Protein AF-W4VMN3-F1 (afdb_monomer_lite)

Structure (mmCIF, N/CA/C/O backbone):
data_AF-W4VMN3-F1
#
_entry.id   AF-W4VMN3-F1
#
loop_
_atom_site.group_PDB
_atom_site.id
_atom_site.type_symbol
_atom_site.label_atom_id
_atom_site.label_alt_id
_atom_site.label_comp_id
_atom_site.label_asym_id
_atom_site.label_entity_id
_atom_site.label_seq_id
_atom_site.pdbx_PDB_ins_code
_atom_site.Cartn_x
_atom_site.Cartn_y
_atom_site.Cartn_z
_atom_site.occupancy
_atom_site.B_iso_or_equiv
_atom_site.auth_seq_id
_atom_site.auth_comp_id
_atom_site.auth_asym_id
_atom_site.auth_atom_id
_atom_site.pdbx_PDB_model_num
ATOM 1 N N . MET A 1 1 ? -5.290 -9.189 -6.670 1.00 76.00 1 MET A N 1
ATOM 2 C CA . MET A 1 1 ? -6.114 -9.690 -5.541 1.00 76.00 1 MET A CA 1
ATOM 3 C C . MET A 1 1 ? -5.318 -9.496 -4.266 1.00 76.00 1 MET A C 1
ATOM 5 O O . MET A 1 1 ? -4.109 -9.677 -4.318 1.00 76.00 1 MET A O 1
ATOM 9 N N . LYS A 1 2 ? -5.959 -9.090 -3.167 1.00 88.69 2 LYS A N 1
ATOM 10 C CA . LYS A 1 2 ? -5.271 -8.892 -1.884 1.00 88.69 2 LYS A CA 1
ATOM 11 C C . LYS A 1 2 ? -5.043 -10.239 -1.189 1.00 88.69 2 LYS A C 1
ATOM 13 O O . LYS A 1 2 ? -5.820 -11.171 -1.370 1.00 88.69 2 LYS A O 1
ATOM 18 N N . THR A 1 3 ? -3.961 -10.343 -0.426 1.00 92.00 3 THR A N 1
ATOM 19 C CA . THR A 1 3 ? -3.670 -11.503 0.430 1.00 92.00 3 THR A CA 1
ATOM 20 C C . THR A 1 3 ? -4.556 -11.499 1.678 1.00 92.00 3 THR A C 1
ATOM 22 O O . THR A 1 3 ? -5.079 -10.453 2.056 1.00 92.00 3 THR A O 1
ATOM 25 N N . TRP A 1 4 ? -4.675 -12.639 2.368 1.00 94.94 4 TRP A N 1
ATOM 26 C CA . TRP A 1 4 ? -5.384 -12.714 3.653 1.00 94.94 4 TRP A CA 1
ATOM 27 C C . TRP A 1 4 ? -4.842 -11.708 4.675 1.00 94.94 4 TRP A C 1
ATOM 29 O O . TRP A 1 4 ? -5.618 -10.979 5.282 1.00 94.94 4 TRP A O 1
ATOM 39 N N . ASN A 1 5 ? -3.515 -11.577 4.772 1.00 94.31 5 ASN A N 1
ATOM 40 C CA . ASN A 1 5 ? -2.879 -10.599 5.656 1.00 94.31 5 ASN A CA 1
ATOM 41 C C . ASN A 1 5 ? -3.314 -9.160 5.346 1.00 94.31 5 ASN A C 1
ATOM 43 O O . ASN A 1 5 ? -3.656 -8.398 6.244 1.00 94.31 5 ASN A O 1
ATOM 47 N N . GLN A 1 6 ? -3.346 -8.795 4.059 1.00 94.00 6 GLN A N 1
ATOM 48 C CA . GLN A 1 6 ? -3.812 -7.474 3.641 1.00 94.00 6 GLN A CA 1
ATOM 49 C C . GLN A 1 6 ? -5.285 -7.269 4.001 1.00 94.00 6 GLN A C 1
ATOM 51 O O . GLN A 1 6 ? -5.620 -6.226 4.548 1.00 94.00 6 GLN A O 1
ATOM 56 N N . LEU A 1 7 ? -6.159 -8.251 3.751 1.00 96.06 7 LEU A N 1
ATOM 57 C CA . LEU A 1 7 ? -7.576 -8.154 4.125 1.00 96.06 7 LEU A CA 1
ATOM 58 C C . LEU A 1 7 ? -7.750 -7.948 5.637 1.00 96.06 7 LEU A C 1
ATOM 60 O O . LEU A 1 7 ? -8.528 -7.094 6.056 1.00 96.06 7 LEU A O 1
ATOM 64 N N . PHE A 1 8 ? -6.993 -8.669 6.461 1.00 96.38 8 PHE A N 1
ATOM 65 C CA . PHE A 1 8 ? -7.059 -8.541 7.916 1.00 96.38 8 PHE A CA 1
ATOM 66 C C . PHE A 1 8 ? -6.591 -7.165 8.397 1.00 96.38 8 PHE A C 1
ATOM 68 O O . PHE A 1 8 ? -7.340 -6.477 9.094 1.00 96.38 8 PHE A O 1
ATOM 75 N N . ILE A 1 9 ? -5.425 -6.704 7.937 1.00 95.75 9 ILE A N 1
ATOM 76 C CA . ILE A 1 9 ? -4.863 -5.396 8.304 1.00 95.75 9 ILE A CA 1
ATOM 77 C C . ILE A 1 9 ? -5.788 -4.249 7.884 1.00 95.75 9 ILE A C 1
ATOM 79 O O . ILE A 1 9 ? -6.095 -3.360 8.684 1.00 95.75 9 ILE A O 1
ATOM 83 N N . ARG A 1 10 ? -6.260 -4.269 6.631 1.00 96.56 10 ARG A N 1
ATOM 84 C CA . ARG A 1 10 ? -7.113 -3.214 6.056 1.00 96.56 10 ARG A CA 1
ATOM 85 C C . ARG A 1 10 ? -8.422 -3.054 6.822 1.00 96.56 10 ARG A C 1
ATOM 87 O O . ARG A 1 10 ? -8.952 -1.948 6.901 1.00 96.56 10 ARG A O 1
ATOM 94 N N . HIS A 1 11 ? -8.900 -4.137 7.430 1.00 95.75 11 HIS A N 1
ATOM 95 C CA . HIS A 1 11 ? -10.144 -4.171 8.188 1.00 95.75 11 HIS A CA 1
ATOM 96 C C . HIS A 1 11 ? -9.955 -4.275 9.710 1.00 95.75 11 HIS A C 1
ATOM 98 O O . HIS A 1 11 ? -10.932 -4.476 10.426 1.00 95.75 11 HIS A O 1
ATOM 104 N N . GLY A 1 12 ? -8.743 -4.025 10.219 1.00 93.88 12 GLY A N 1
ATOM 105 C CA . GLY A 1 12 ? -8.506 -3.725 11.634 1.00 93.88 12 GLY A CA 1
ATOM 106 C C . GLY A 1 12 ? -8.061 -4.884 12.523 1.00 93.88 12 GLY A C 1
ATOM 107 O O . GLY A 1 12 ? -7.870 -4.670 13.720 1.00 93.88 12 GLY A O 1
ATOM 108 N N . TRP A 1 13 ? -7.846 -6.077 11.977 1.00 95.06 13 TRP A N 1
ATOM 109 C CA . TRP A 1 13 ? -7.271 -7.172 12.755 1.00 95.06 13 TRP A CA 1
ATOM 110 C C . TRP A 1 13 ? -5.759 -7.035 12.855 1.00 95.06 13 TRP A C 1
ATOM 112 O O . TRP A 1 13 ? -5.066 -6.880 11.846 1.00 95.06 13 TRP A O 1
ATOM 122 N N . ASN A 1 14 ? -5.255 -7.113 14.082 1.00 89.38 14 ASN A N 1
ATOM 123 C CA . ASN A 1 14 ? -3.834 -7.093 14.384 1.00 89.38 14 ASN A CA 1
ATOM 124 C C . ASN A 1 14 ? -3.334 -8.528 14.585 1.00 89.38 14 ASN A C 1
ATOM 126 O O . ASN A 1 14 ? -3.106 -8.972 15.708 1.00 89.38 14 ASN A O 1
ATOM 130 N N . VAL A 1 15 ? -3.215 -9.265 13.482 1.00 91.12 15 VAL A N 1
ATOM 131 C CA . VAL A 1 15 ? -2.698 -10.639 13.473 1.00 91.12 15 VAL A CA 1
ATOM 132 C C . VAL A 1 15 ? -1.326 -10.678 12.819 1.00 91.12 15 VAL A C 1
ATOM 134 O O . VAL A 1 15 ? -1.090 -10.010 11.810 1.00 91.12 15 V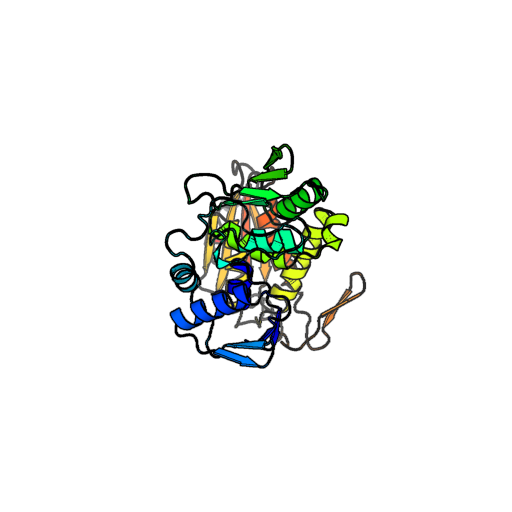AL A O 1
ATOM 137 N N . GLN A 1 16 ? -0.413 -11.465 13.380 1.00 90.06 16 GLN A N 1
ATOM 138 C CA . GLN A 1 16 ? 0.926 -11.608 12.826 1.00 90.06 16 GLN A CA 1
ATOM 139 C C . GLN A 1 16 ? 0.945 -12.763 11.828 1.00 90.06 16 GLN A C 1
ATOM 141 O O . GLN A 1 16 ? 0.680 -13.910 12.176 1.00 90.06 16 GLN A O 1
ATOM 146 N N . LYS A 1 17 ? 1.258 -12.470 10.565 1.00 90.31 17 LYS A N 1
ATOM 147 C CA . LYS A 1 17 ? 1.422 -13.514 9.553 1.00 90.31 17 LYS A CA 1
ATOM 148 C C . LYS A 1 17 ? 2.720 -14.291 9.806 1.00 90.31 17 LYS A C 1
ATOM 150 O O . LYS A 1 17 ? 3.797 -13.696 9.810 1.00 90.31 17 LYS A O 1
ATOM 155 N N . ASN A 1 18 ? 2.600 -15.608 9.928 1.00 88.19 18 ASN A N 1
ATOM 156 C CA . ASN A 1 18 ? 3.713 -16.554 9.930 1.00 88.19 18 ASN A CA 1
ATOM 157 C C . ASN A 1 18 ? 3.950 -17.075 8.495 1.00 88.19 18 ASN A C 1
ATOM 159 O O . ASN A 1 18 ? 3.786 -16.348 7.509 1.00 88.19 18 ASN A O 1
ATOM 163 N N . GLU A 1 19 ? 4.344 -18.337 8.341 1.00 82.88 19 GLU A N 1
ATOM 164 C CA . GLU A 1 19 ? 4.523 -18.954 7.027 1.00 82.88 19 GLU A CA 1
ATOM 165 C C . GLU A 1 19 ? 3.179 -19.319 6.376 1.00 82.88 19 GLU A C 1
ATOM 167 O O . GLU A 1 19 ? 2.231 -19.760 7.027 1.00 82.88 19 GLU A O 1
ATOM 172 N N . GLY A 1 20 ? 3.086 -19.132 5.056 1.00 85.75 20 GLY A N 1
ATOM 173 C CA . GLY A 1 20 ? 1.884 -19.467 4.290 1.00 85.75 20 GLY A CA 1
ATOM 174 C C . GLY A 1 20 ? 0.639 -18.688 4.735 1.00 85.75 20 GLY A C 1
ATOM 175 O O . GLY A 1 20 ? 0.625 -17.455 4.710 1.00 85.75 20 GLY A O 1
ATOM 176 N N . ASN A 1 21 ? -0.414 -19.425 5.093 1.00 92.19 21 ASN A N 1
ATOM 177 C CA . ASN A 1 21 ? -1.713 -18.916 5.546 1.00 92.19 21 ASN A CA 1
ATOM 178 C C . ASN A 1 21 ? -1.927 -19.147 7.056 1.00 92.19 21 ASN A C 1
ATOM 180 O O . ASN A 1 21 ? -3.038 -19.450 7.496 1.00 92.19 21 ASN A O 1
ATOM 184 N N . VAL A 1 22 ? -0.851 -19.049 7.837 1.00 94.31 22 VAL A N 1
ATOM 185 C CA . VAL A 1 22 ? -0.873 -19.173 9.297 1.00 94.31 22 VAL A CA 1
ATOM 186 C C . VAL A 1 22 ? -0.753 -17.782 9.918 1.00 94.31 22 VAL A C 1
ATOM 188 O O . VAL A 1 22 ? 0.145 -17.018 9.561 1.00 94.31 22 VAL A O 1
ATOM 191 N N . PHE A 1 23 ? -1.651 -17.455 10.844 1.00 96.06 23 PHE A N 1
ATOM 192 C CA . PHE A 1 23 ? -1.744 -16.146 11.489 1.00 96.06 23 PHE A CA 1
ATOM 193 C C . PHE A 1 23 ? -1.763 -16.308 13.005 1.00 96.06 23 PHE A C 1
ATOM 195 O O . PHE A 1 23 ? -2.665 -16.948 13.534 1.00 96.06 23 PHE A O 1
ATOM 202 N N . ASP A 1 24 ? -0.804 -15.718 13.707 1.00 95.00 24 ASP A N 1
ATOM 203 C CA . ASP A 1 24 ? -0.805 -15.683 15.166 1.00 95.00 24 ASP A CA 1
ATOM 204 C C . ASP A 1 24 ? -1.737 -14.572 15.670 1.00 95.00 24 ASP A C 1
ATOM 206 O O . ASP A 1 24 ? -1.577 -13.391 15.340 1.00 95.00 24 ASP A O 1
ATOM 210 N N . CYS A 1 25 ? -2.734 -14.967 16.461 1.00 93.88 25 CYS A N 1
ATOM 211 C CA . CYS A 1 25 ? -3.727 -14.084 17.059 1.00 93.88 25 CYS A CA 1
ATOM 212 C C . CYS A 1 25 ? -3.425 -13.747 18.528 1.00 93.88 25 CYS A C 1
ATOM 214 O O . CYS A 1 25 ? -4.286 -13.184 19.198 1.00 93.88 25 CYS A O 1
ATOM 216 N N . GLN A 1 26 ? -2.238 -14.074 19.057 1.00 91.69 26 GLN A N 1
ATOM 217 C CA . GLN A 1 26 ? -1.898 -13.842 20.468 1.00 91.69 26 GLN A CA 1
ATOM 218 C C . GLN A 1 26 ? -2.035 -12.369 20.899 1.00 91.69 26 GLN A C 1
ATOM 220 O O . GLN A 1 26 ? -2.382 -12.094 22.046 1.00 91.69 26 GLN A O 1
ATOM 225 N N . MET A 1 27 ? -1.766 -11.433 19.987 1.00 87.12 27 MET A N 1
ATOM 226 C CA . MET A 1 27 ? -1.846 -9.987 20.227 1.00 87.12 27 MET A CA 1
ATOM 227 C C . MET A 1 27 ? -3.239 -9.394 19.955 1.00 87.12 27 MET A C 1
ATOM 229 O O . MET A 1 27 ? -3.392 -8.174 19.983 1.00 87.12 27 MET A O 1
ATOM 233 N N . GLU A 1 28 ? -4.240 -10.225 19.658 1.00 92.81 28 GLU A N 1
ATOM 234 C CA . GLU A 1 28 ? -5.603 -9.794 19.350 1.00 92.81 28 GLU A CA 1
ATOM 235 C C . GLU A 1 28 ? -6.579 -10.199 20.465 1.00 92.81 28 GLU A C 1
ATOM 237 O O . GLU A 1 28 ? -6.379 -11.189 21.173 1.00 92.81 28 GLU A O 1
ATOM 242 N N . THR A 1 29 ? -7.651 -9.423 20.642 1.00 92.06 29 THR A N 1
ATOM 243 C CA . THR A 1 29 ? -8.655 -9.720 21.670 1.00 92.06 29 THR A CA 1
ATOM 244 C C . THR A 1 29 ? -9.509 -10.919 21.281 1.00 92.06 29 THR A C 1
ATOM 246 O O . THR A 1 29 ? -9.774 -11.172 20.102 1.00 92.06 29 THR A O 1
ATOM 249 N N . LYS A 1 30 ? -10.002 -11.646 22.287 1.00 91.94 30 LYS A N 1
ATOM 250 C CA . LYS A 1 30 ? -10.857 -12.817 22.073 1.00 91.94 30 LYS A CA 1
ATOM 251 C C . LYS A 1 30 ? -12.097 -12.463 21.244 1.00 91.94 30 LYS A C 1
ATOM 253 O O . LYS A 1 30 ? -12.427 -13.185 20.311 1.00 91.94 30 LYS A O 1
ATOM 258 N N . GLU A 1 31 ? -12.730 -11.331 21.532 1.00 91.88 31 GLU A N 1
ATOM 259 C CA . GLU A 1 31 ? -13.909 -10.834 20.821 1.00 91.88 31 GLU A CA 1
ATOM 260 C C . GLU A 1 31 ? -13.602 -10.538 19.344 1.00 91.88 31 GLU A C 1
ATOM 262 O O . GLU A 1 31 ? -14.392 -10.871 18.461 1.00 91.88 31 GLU A O 1
ATOM 267 N N . ASN A 1 32 ? -12.437 -9.949 19.049 1.00 94.25 32 ASN A N 1
ATOM 268 C CA . ASN A 1 32 ? -12.028 -9.662 17.673 1.00 94.25 32 ASN A CA 1
ATOM 269 C C . ASN A 1 32 ? -11.702 -10.944 16.891 1.00 94.25 32 ASN A C 1
ATOM 271 O O . ASN A 1 32 ? -12.015 -11.016 15.698 1.00 94.25 32 ASN A O 1
ATOM 275 N N . VAL A 1 33 ? -11.118 -11.958 17.542 1.00 95.06 33 VAL A N 1
ATOM 276 C CA . VAL A 1 33 ? -10.877 -13.285 16.946 1.00 95.06 33 VAL A CA 1
ATOM 277 C C . VAL A 1 33 ? -12.197 -14.014 16.681 1.00 95.06 33 VAL A C 1
ATOM 279 O O . VAL A 1 33 ? -12.393 -14.525 15.582 1.00 95.06 33 VAL A O 1
ATOM 282 N N . GLU A 1 34 ? -13.138 -14.013 17.628 1.00 95.56 34 GLU A N 1
ATOM 283 C CA . GLU A 1 34 ? -14.474 -14.602 17.440 1.00 95.56 34 GLU A CA 1
ATOM 284 C C . GLU A 1 34 ? -15.230 -13.918 16.290 1.00 95.56 34 GLU A C 1
ATOM 286 O O . GLU A 1 34 ? -15.846 -14.581 15.449 1.00 95.56 34 GLU A O 1
ATOM 291 N N . PHE A 1 35 ? -15.132 -12.588 16.192 1.00 95.06 35 PHE A N 1
ATOM 292 C CA . PHE A 1 35 ? -15.689 -11.849 15.064 1.00 95.06 35 PHE A CA 1
ATOM 293 C C . PHE A 1 35 ? -15.012 -12.238 13.741 1.00 95.06 35 PHE A C 1
ATOM 295 O O . PHE A 1 35 ? -15.705 -12.456 12.748 1.00 95.06 35 PHE A O 1
ATOM 302 N N . LEU A 1 36 ? -13.682 -12.386 13.700 1.00 96.19 36 LEU A N 1
ATOM 303 C CA . LEU A 1 36 ? -12.965 -12.854 12.506 1.00 96.19 36 LEU A CA 1
ATOM 304 C C . LEU A 1 36 ? -13.469 -14.228 12.046 1.00 96.19 36 LEU A C 1
ATOM 306 O O . LEU A 1 36 ? -13.829 -14.398 10.881 1.00 96.19 36 LEU A O 1
ATOM 310 N N . GLN A 1 37 ? -13.546 -15.179 12.975 1.00 95.94 37 GLN A N 1
ATOM 311 C CA . GLN A 1 37 ? -14.011 -16.547 12.743 1.00 95.94 37 GLN A CA 1
ATOM 312 C C . GLN A 1 37 ? -15.427 -16.578 12.163 1.00 95.94 37 GLN A C 1
ATOM 314 O O . GLN A 1 37 ? -15.646 -17.166 11.106 1.00 95.94 37 GLN A O 1
ATOM 319 N N . LYS A 1 38 ? -16.367 -15.842 12.766 1.00 96.19 38 LYS A N 1
ATOM 320 C CA . LYS A 1 38 ? -17.746 -15.708 12.267 1.00 96.19 38 LYS A CA 1
ATOM 321 C C . LYS A 1 38 ? -17.808 -15.211 10.816 1.00 96.19 38 LYS A C 1
ATOM 323 O O . LYS A 1 38 ? -18.639 -15.677 10.037 1.00 96.19 38 LYS A O 1
ATOM 328 N N . ASN A 1 39 ? -16.944 -14.267 10.437 1.00 95.44 39 ASN A N 1
ATOM 329 C CA . ASN A 1 39 ? -16.895 -13.749 9.066 1.00 95.44 39 ASN A CA 1
ATOM 330 C C . ASN A 1 39 ? -16.281 -14.758 8.080 1.00 95.44 39 ASN A C 1
ATOM 332 O O . ASN A 1 39 ? -16.750 -14.860 6.947 1.00 95.44 39 ASN A O 1
ATOM 336 N N . LEU A 1 40 ? -15.275 -15.531 8.504 1.00 96.00 40 LEU A N 1
ATOM 337 C CA . LEU A 1 40 ? -14.708 -16.625 7.705 1.00 96.00 40 LEU A CA 1
ATOM 338 C C . LEU A 1 40 ? -15.741 -17.738 7.463 1.00 96.00 40 LEU A C 1
ATOM 340 O O . LEU A 1 40 ? -15.892 -18.192 6.329 1.00 96.00 40 LEU A O 1
ATOM 344 N N . GLU A 1 41 ? -16.516 -18.108 8.487 1.00 95.31 41 GLU A N 1
ATOM 345 C CA . GLU A 1 41 ? -17.619 -19.076 8.372 1.00 95.31 41 GLU A CA 1
ATOM 346 C C . GLU A 1 41 ? -18.701 -18.606 7.400 1.00 95.31 41 GLU A C 1
ATOM 348 O O . GLU A 1 41 ? -19.152 -19.376 6.553 1.00 95.31 41 GLU A O 1
ATOM 353 N N . ALA A 1 42 ? -19.089 -17.329 7.473 1.00 94.31 42 ALA A N 1
ATOM 354 C CA . ALA A 1 42 ? -20.084 -16.746 6.574 1.00 94.31 42 ALA A CA 1
ATOM 355 C C . ALA A 1 42 ? -19.645 -16.754 5.096 1.00 94.31 42 ALA A C 1
ATOM 357 O O . ALA A 1 42 ? -20.494 -16.772 4.204 1.00 94.31 42 ALA A O 1
ATOM 358 N N . LEU A 1 43 ? -18.335 -16.766 4.834 1.00 93.94 43 LEU A N 1
ATOM 359 C CA . LEU A 1 43 ? -17.757 -16.908 3.493 1.00 93.94 43 LEU A CA 1
ATOM 360 C C . LEU A 1 43 ? -17.537 -18.365 3.073 1.00 93.94 43 LEU A C 1
ATOM 362 O O . LEU A 1 43 ? -17.165 -18.608 1.927 1.00 93.94 43 LEU A O 1
ATOM 366 N N . GLY A 1 44 ? -17.750 -19.324 3.976 1.00 94.00 44 GLY A N 1
ATOM 367 C CA . GLY A 1 44 ? -17.449 -20.733 3.734 1.00 94.00 44 GLY A CA 1
ATOM 368 C C . GLY A 1 44 ? -15.951 -21.024 3.621 1.00 94.00 44 GLY A C 1
ATOM 369 O O . GLY A 1 44 ? -15.577 -21.995 2.970 1.00 94.00 44 GLY A O 1
ATOM 370 N N . VAL A 1 45 ? -15.100 -20.186 4.222 1.00 95.00 45 VAL A N 1
ATOM 371 C CA . VAL A 1 45 ? -13.649 -20.403 4.259 1.00 95.00 45 VAL A CA 1
ATOM 372 C C . VAL A 1 45 ? -13.333 -21.463 5.305 1.00 95.00 45 VAL A C 1
ATOM 374 O O . VAL A 1 45 ? -13.726 -21.347 6.464 1.00 95.00 45 VAL A O 1
ATOM 377 N N . SER A 1 46 ? -12.593 -22.490 4.906 1.00 95.19 46 SER A N 1
ATOM 378 C CA . SER A 1 46 ? -12.145 -23.562 5.788 1.00 95.19 46 SER A CA 1
ATOM 379 C C . SER A 1 46 ? -10.956 -23.094 6.627 1.00 95.19 46 SER A C 1
ATOM 381 O O . SER A 1 46 ? -9.901 -22.738 6.091 1.00 95.19 46 SER A O 1
ATOM 383 N N . TYR A 1 47 ? -11.115 -23.127 7.950 1.00 95.94 47 TYR A N 1
ATOM 384 C CA . TYR A 1 47 ? -10.075 -22.753 8.904 1.00 95.94 47 TYR A CA 1
ATOM 385 C C . TYR A 1 47 ? -10.081 -23.656 10.142 1.00 95.94 47 TYR A C 1
ATOM 387 O O . TYR A 1 47 ? -11.072 -24.326 10.437 1.00 95.94 47 TYR A O 1
ATOM 395 N N . TRP A 1 48 ? -8.974 -23.661 10.882 1.00 96.00 48 TRP A N 1
ATOM 396 C CA . TRP A 1 48 ? -8.903 -24.228 12.230 1.00 96.00 48 TRP A CA 1
ATOM 397 C C . TRP A 1 48 ? -7.949 -23.418 13.108 1.00 96.00 48 TRP A C 1
ATOM 399 O O . TRP A 1 48 ? -7.114 -22.660 12.611 1.00 96.00 48 TRP A O 1
ATOM 409 N N . MET A 1 49 ? -8.098 -23.582 14.422 1.00 95.50 49 MET A N 1
ATOM 410 C CA . MET A 1 49 ? -7.219 -22.980 15.421 1.00 95.50 49 MET A CA 1
ATOM 411 C C . MET A 1 49 ? -6.253 -24.026 15.974 1.00 95.50 49 MET A C 1
ATOM 413 O O . MET A 1 49 ? -6.675 -25.114 16.368 1.00 95.50 49 MET A O 1
ATOM 417 N N . GLU A 1 50 ? -4.975 -23.675 16.067 1.00 94.12 50 GLU A N 1
ATOM 418 C CA . GLU A 1 50 ? -3.948 -24.442 16.772 1.00 94.12 50 GLU A CA 1
ATOM 419 C C . GLU A 1 50 ? -3.277 -23.539 17.816 1.00 94.12 50 GLU A C 1
ATOM 421 O O . GLU A 1 50 ? -2.394 -22.735 17.514 1.00 94.12 50 GLU A O 1
ATOM 426 N N . GLY A 1 51 ? -3.744 -23.617 19.066 1.00 91.50 51 GLY A N 1
ATOM 427 C CA . GLY A 1 51 ? -3.354 -22.654 20.099 1.00 91.50 51 GLY A CA 1
ATOM 428 C C . GLY A 1 51 ? -3.858 -21.246 19.759 1.00 91.50 51 GLY A C 1
ATOM 429 O O . GLY A 1 51 ? -5.064 -21.052 19.615 1.00 91.50 51 GLY A O 1
ATOM 430 N N . SER A 1 52 ? -2.945 -20.276 19.635 1.00 92.25 52 SER A N 1
ATOM 431 C CA . SER A 1 52 ? -3.246 -18.910 19.172 1.00 92.25 52 SER A CA 1
ATOM 432 C C . SER A 1 52 ? -3.206 -18.753 17.650 1.00 92.25 52 SER A C 1
ATOM 434 O O . SER A 1 52 ? -3.575 -17.694 17.147 1.00 92.25 52 SER A O 1
ATOM 436 N N . ASN A 1 53 ? -2.779 -19.780 16.909 1.00 95.19 53 ASN A N 1
ATOM 437 C CA . ASN A 1 53 ? -2.636 -19.695 15.461 1.00 95.19 53 ASN A CA 1
ATOM 438 C C . ASN A 1 53 ? -3.955 -20.004 14.753 1.00 95.19 53 ASN A C 1
ATOM 440 O O . ASN A 1 53 ? -4.528 -21.078 14.930 1.00 95.19 53 ASN A O 1
ATOM 444 N N . LEU A 1 54 ? -4.388 -19.086 13.896 1.00 96.12 54 LEU A N 1
ATOM 445 C CA . LEU A 1 54 ? -5.439 -19.270 12.907 1.00 96.12 54 LEU A CA 1
ATOM 446 C C . LEU A 1 54 ? -4.824 -19.760 11.593 1.00 96.12 54 LEU A C 1
ATOM 448 O O . LEU A 1 54 ? -3.958 -19.098 11.020 1.00 96.12 54 LEU A O 1
ATOM 452 N N . ILE A 1 55 ? -5.291 -20.902 11.093 1.00 96.25 55 ILE A N 1
ATOM 453 C CA . ILE A 1 55 ? -4.778 -21.521 9.867 1.00 96.25 55 ILE A CA 1
ATOM 454 C C . ILE A 1 55 ? -5.890 -21.555 8.819 1.00 96.25 55 ILE A C 1
ATOM 456 O O . ILE A 1 55 ? -6.960 -22.107 9.076 1.00 96.25 55 ILE A O 1
ATOM 460 N N . LEU A 1 56 ? -5.643 -20.971 7.639 1.00 95.88 56 LEU A N 1
ATOM 461 C CA . LEU A 1 56 ? -6.610 -20.908 6.532 1.00 95.88 56 LEU A CA 1
ATOM 462 C C . LEU A 1 56 ? -6.199 -21.848 5.392 1.00 95.88 56 LEU A C 1
ATOM 464 O O . LEU A 1 56 ? -5.113 -21.704 4.824 1.00 95.88 56 LEU A O 1
ATOM 468 N N . ALA A 1 57 ? -7.082 -22.771 5.007 1.00 91.94 57 ALA A N 1
ATOM 469 C CA . ALA A 1 57 ? -6.821 -23.680 3.887 1.00 91.94 57 ALA A CA 1
ATOM 470 C C . ALA A 1 57 ? -7.019 -23.012 2.521 1.00 91.94 57 ALA A C 1
ATOM 472 O O . ALA A 1 57 ? -6.311 -23.321 1.561 1.00 91.94 57 ALA A O 1
ATOM 473 N N . ASP A 1 58 ? -7.984 -22.099 2.429 1.00 91.69 58 ASP A N 1
ATOM 474 C CA . ASP A 1 58 ? -8.398 -21.527 1.154 1.00 91.69 58 ASP A CA 1
ATOM 475 C C . ASP A 1 58 ? -7.551 -20.324 0.734 1.00 91.69 58 ASP A C 1
ATOM 477 O O . ASP A 1 58 ? -6.942 -19.605 1.537 1.00 91.69 58 ASP A O 1
ATOM 481 N N . LYS A 1 59 ? -7.541 -20.073 -0.578 1.00 91.50 59 LYS A N 1
ATOM 482 C CA . LYS A 1 59 ? -6.955 -18.853 -1.137 1.00 91.50 59 LYS A CA 1
ATOM 483 C C . LYS A 1 59 ? -7.768 -17.622 -0.705 1.00 91.50 59 LYS A C 1
ATOM 485 O O . LYS A 1 59 ? -8.971 -17.742 -0.480 1.00 91.50 59 LYS A O 1
ATOM 490 N N . PRO A 1 60 ? -7.136 -16.437 -0.637 1.00 92.50 60 PRO A N 1
ATOM 491 C CA . PRO A 1 60 ? -7.834 -15.191 -0.344 1.00 92.50 60 PRO A CA 1
ATOM 492 C C . PRO A 1 60 ? -9.018 -14.954 -1.282 1.00 92.50 60 PRO A C 1
ATOM 494 O O . PRO A 1 60 ? -8.887 -15.097 -2.501 1.00 92.50 60 PRO A O 1
ATOM 497 N N . VAL A 1 61 ? -10.153 -14.564 -0.704 1.00 93.69 61 VAL A N 1
ATOM 498 C CA . VAL A 1 61 ? -11.347 -14.149 -1.453 1.00 93.69 61 VAL A CA 1
ATOM 499 C C . VAL A 1 61 ? -11.152 -12.766 -2.079 1.00 93.69 61 VAL A C 1
ATOM 501 O O . VAL A 1 61 ? -10.239 -12.015 -1.719 1.00 93.69 61 VAL A O 1
ATOM 504 N N . ALA A 1 62 ? -12.027 -12.388 -3.013 1.00 93.75 62 ALA A N 1
ATOM 505 C CA . ALA A 1 62 ? -12.017 -11.026 -3.530 1.00 93.75 62 ALA A CA 1
ATOM 506 C C . ALA A 1 62 ? -12.378 -10.023 -2.416 1.00 93.75 62 ALA A C 1
ATOM 508 O O . ALA A 1 62 ? -13.316 -10.236 -1.650 1.00 93.75 62 ALA A O 1
ATOM 509 N N . GLU A 1 63 ? -11.681 -8.883 -2.358 1.00 93.75 63 GLU A N 1
ATOM 510 C CA . GLU A 1 63 ? -11.909 -7.857 -1.323 1.00 93.75 63 GLU A CA 1
ATOM 511 C C . GLU A 1 63 ? -13.364 -7.354 -1.312 1.00 93.75 63 GLU A C 1
ATOM 513 O O . GLU A 1 63 ? -13.928 -7.077 -0.259 1.00 93.75 63 GLU A O 1
ATOM 518 N N . CYS A 1 64 ? -14.025 -7.304 -2.470 1.00 93.69 64 CYS A N 1
ATOM 519 C CA . CYS A 1 64 ? -15.433 -6.924 -2.548 1.00 93.69 64 CYS A CA 1
ATOM 520 C C . CYS A 1 64 ? -16.386 -7.967 -1.939 1.00 93.69 64 CYS A C 1
ATOM 522 O O . CYS A 1 64 ? -17.463 -7.593 -1.484 1.00 93.69 64 CYS A O 1
ATOM 524 N N . GLU A 1 65 ? -16.028 -9.253 -1.927 1.00 94.50 65 GLU A N 1
ATOM 525 C CA . GLU A 1 65 ? -16.800 -10.312 -1.265 1.00 94.50 65 GLU A CA 1
ATOM 526 C C . GLU A 1 65 ? -16.576 -10.278 0.243 1.00 94.50 65 GLU A C 1
ATOM 528 O O . GLU A 1 65 ? -17.541 -10.324 1.002 1.00 94.50 65 GLU A O 1
ATOM 533 N N . TRP A 1 66 ? -15.324 -10.073 0.658 1.00 95.06 66 TRP A N 1
ATOM 534 C CA . TRP A 1 66 ? -14.958 -9.832 2.051 1.00 95.06 66 TRP A CA 1
ATOM 535 C C . TRP A 1 66 ? -15.741 -8.650 2.643 1.00 95.06 66 TRP A C 1
ATOM 537 O O . TRP A 1 66 ? -16.440 -8.789 3.647 1.00 95.06 66 TRP A O 1
ATOM 547 N N . ILE A 1 67 ? -15.729 -7.502 1.958 1.00 94.69 67 ILE A N 1
ATOM 548 C CA . ILE A 1 67 ? -16.444 -6.294 2.389 1.00 94.69 67 ILE A CA 1
ATOM 549 C C . ILE A 1 67 ? -17.960 -6.518 2.474 1.00 94.69 67 ILE A C 1
ATOM 551 O O . ILE A 1 67 ? -18.585 -5.974 3.375 1.00 94.69 67 ILE A O 1
ATOM 555 N N . LYS A 1 68 ? -18.575 -7.315 1.588 1.00 94.50 68 LYS A N 1
ATOM 556 C CA . LYS A 1 68 ? -20.032 -7.570 1.633 1.00 94.50 68 LYS A CA 1
ATOM 557 C C . LYS A 1 68 ? -20.482 -8.242 2.929 1.00 94.50 68 LYS A C 1
ATOM 559 O O . LYS A 1 68 ? -21.593 -7.981 3.375 1.00 94.50 68 LYS A O 1
ATOM 564 N N . ILE A 1 69 ? -19.650 -9.116 3.491 1.00 93.88 69 ILE A N 1
ATOM 565 C CA . ILE A 1 69 ? -19.936 -9.788 4.763 1.00 93.88 69 ILE A CA 1
ATOM 566 C C . ILE A 1 69 ? -19.668 -8.842 5.933 1.00 93.88 69 ILE A C 1
ATOM 568 O O . ILE A 1 69 ? -20.470 -8.744 6.860 1.00 93.88 69 ILE A O 1
ATOM 572 N N . LEU A 1 70 ? -18.574 -8.090 5.842 1.00 91.94 70 LEU A N 1
ATOM 573 C CA . LEU A 1 70 ? -18.158 -7.142 6.864 1.00 91.94 70 LEU A CA 1
ATOM 574 C C . LEU A 1 70 ? -19.079 -5.924 7.006 1.00 91.94 70 LEU A C 1
ATOM 576 O O . LEU A 1 70 ? -19.253 -5.430 8.120 1.00 91.94 70 LEU A O 1
ATOM 580 N N . ASP A 1 71 ? -19.626 -5.402 5.911 1.00 91.12 71 ASP A N 1
ATOM 581 C CA . ASP A 1 71 ? -20.375 -4.141 5.872 1.00 91.12 71 ASP A CA 1
ATOM 582 C C . ASP A 1 71 ? -21.880 -4.360 6.090 1.00 91.12 71 ASP A C 1
ATOM 584 O O . ASP A 1 71 ? -22.709 -4.156 5.200 1.00 91.12 71 ASP A O 1
ATOM 588 N N . PHE A 1 72 ? -22.244 -4.819 7.289 1.00 89.12 72 PHE A N 1
ATOM 589 C CA . PHE A 1 72 ? -23.635 -5.081 7.656 1.00 89.12 72 PHE A CA 1
ATOM 590 C C . PHE A 1 72 ? -24.362 -3.830 8.198 1.00 89.12 72 PHE A C 1
ATOM 592 O O . PHE A 1 72 ? -23.736 -2.887 8.697 1.00 89.12 72 PHE A O 1
ATOM 599 N N . PRO A 1 73 ? -25.710 -3.788 8.138 1.00 84.88 73 PRO A N 1
ATOM 600 C CA . PRO A 1 73 ? -26.479 -2.635 8.595 1.00 84.88 73 PRO A CA 1
ATOM 601 C C . PRO A 1 73 ? -26.201 -2.267 10.057 1.00 84.88 73 PRO A C 1
ATOM 603 O O . PRO A 1 73 ? -26.289 -3.107 10.946 1.00 84.88 73 PRO A O 1
ATOM 606 N N . ASN A 1 74 ? -25.964 -0.977 10.303 1.00 80.06 74 ASN A N 1
ATOM 607 C CA . ASN A 1 74 ? -25.658 -0.399 11.619 1.00 80.06 74 ASN A CA 1
ATOM 608 C C . ASN A 1 74 ? -24.297 -0.776 12.218 1.00 80.06 74 ASN A C 1
ATOM 610 O O . ASN A 1 74 ? -24.028 -0.385 13.353 1.00 80.06 74 ASN A O 1
ATOM 614 N N . ARG A 1 75 ? -23.407 -1.428 11.463 1.00 86.50 75 ARG A N 1
ATOM 615 C CA . ARG A 1 75 ? -21.994 -1.475 11.839 1.00 86.50 75 ARG A CA 1
ATOM 616 C C . ARG A 1 75 ? -21.447 -0.058 12.025 1.00 86.50 75 ARG A C 1
ATOM 618 O O . ARG A 1 75 ? -21.835 0.849 11.287 1.00 86.50 75 ARG A O 1
ATOM 625 N N . GLY A 1 76 ? -20.613 0.140 13.045 1.00 77.25 76 GLY A N 1
ATOM 626 C CA . GLY A 1 76 ? -20.064 1.460 13.365 1.00 77.25 76 GLY A CA 1
ATOM 627 C C . GLY A 1 76 ? -21.055 2.446 13.995 1.00 77.25 76 GLY A C 1
ATOM 628 O O . GLY A 1 76 ? -20.671 3.550 14.384 1.00 77.25 76 GLY A O 1
ATOM 629 N N . ARG A 1 77 ? -22.339 2.074 14.138 1.00 71.31 77 ARG A N 1
ATOM 630 C CA . ARG A 1 77 ? -23.344 2.906 14.809 1.00 71.31 77 ARG A CA 1
ATOM 631 C C . ARG A 1 77 ? -23.443 2.526 16.276 1.00 71.31 77 ARG A C 1
ATOM 633 O O . ARG A 1 77 ? -24.146 1.589 16.636 1.00 71.31 77 ARG A O 1
ATOM 640 N N . GLY A 1 78 ? -22.798 3.319 17.118 1.00 58.38 78 GLY A N 1
ATOM 641 C CA . GLY A 1 78 ? -22.958 3.238 18.561 1.00 58.38 78 GLY A CA 1
ATOM 642 C C . GLY A 1 78 ? -22.990 4.620 19.207 1.00 58.38 78 GLY A C 1
ATOM 643 O O . GLY A 1 78 ? -22.345 5.559 18.737 1.00 58.38 78 GLY A O 1
ATOM 644 N N . GLU A 1 79 ? -23.762 4.758 20.283 1.00 42.50 79 GLU A N 1
ATOM 645 C CA . GLU A 1 79 ? -23.778 5.962 21.114 1.00 42.50 79 GLU A CA 1
ATOM 646 C C . GLU A 1 79 ? -22.565 5.964 22.058 1.00 42.50 79 GLU A C 1
ATOM 648 O O . GLU A 1 79 ? -22.645 5.526 23.199 1.00 42.50 79 GLU A O 1
ATOM 653 N N . GLY A 1 80 ? -21.426 6.471 21.582 1.00 51.06 80 GLY A N 1
ATOM 654 C CA . GLY A 1 80 ? -20.251 6.732 22.419 1.00 51.06 80 GLY A CA 1
ATOM 655 C C . GLY A 1 80 ? -19.066 5.788 22.210 1.00 51.06 80 GLY A C 1
ATOM 656 O O . GLY A 1 80 ? -19.010 5.014 21.259 1.00 51.06 80 GLY A O 1
ATOM 657 N N . LEU A 1 81 ? -18.070 5.944 23.085 1.00 53.44 81 LEU A N 1
ATOM 658 C CA . LEU A 1 81 ? -16.887 5.089 23.170 1.00 53.44 81 LEU A CA 1
ATOM 659 C C . LEU A 1 81 ? -17.252 3.812 23.919 1.00 53.44 81 LEU A C 1
ATOM 661 O O . LEU A 1 81 ? -17.568 3.878 25.102 1.00 53.44 81 LEU A O 1
ATOM 665 N N . TRP A 1 82 ? -17.176 2.673 23.244 1.00 58.84 82 TRP A N 1
ATOM 666 C CA . TRP A 1 82 ? -17.451 1.357 23.830 1.00 58.84 82 TRP A CA 1
ATOM 667 C C . TRP A 1 82 ? -16.204 0.677 24.410 1.00 58.84 82 TRP A C 1
ATOM 669 O O . TRP A 1 82 ? -16.252 -0.506 24.735 1.00 58.84 82 TRP A O 1
ATOM 679 N N . PHE A 1 83 ? -15.099 1.421 24.518 1.00 67.94 83 PHE A N 1
ATOM 680 C CA . PHE A 1 83 ? -13.832 0.958 25.073 1.00 67.94 83 PHE A CA 1
ATOM 681 C C . PHE A 1 83 ? -13.095 2.095 25.795 1.00 67.94 83 PHE A C 1
ATOM 683 O O . PHE A 1 83 ? -13.261 3.272 25.444 1.00 67.94 83 PHE A O 1
ATOM 690 N N . GLU A 1 84 ? -12.268 1.756 26.786 1.00 72.06 84 GLU A N 1
ATOM 691 C CA . GLU A 1 84 ? -11.386 2.706 27.478 1.00 72.06 84 GLU A CA 1
ATOM 692 C C . GLU A 1 84 ? -10.089 2.954 26.683 1.00 72.06 84 GLU A C 1
ATOM 694 O O . GLU A 1 84 ? -9.205 2.093 26.652 1.00 72.06 84 GLU A O 1
ATOM 699 N N . PRO A 1 85 ? -9.893 4.129 26.044 1.00 74.06 85 PRO A N 1
ATOM 700 C CA . PRO A 1 85 ? -8.754 4.295 25.148 1.00 74.06 85 PRO A CA 1
ATOM 701 C C . PRO A 1 85 ? -7.426 4.336 25.912 1.00 74.06 85 PRO A C 1
ATOM 703 O O . PRO A 1 85 ? -7.222 5.216 26.764 1.00 74.06 85 PRO A O 1
ATOM 706 N N . GLY A 1 86 ? -6.526 3.425 25.539 1.00 69.25 86 GLY A N 1
ATOM 707 C CA . GLY A 1 86 ? -5.235 3.188 26.192 1.00 69.25 86 GLY A CA 1
ATOM 708 C C . GLY A 1 86 ? -5.262 2.104 27.272 1.00 69.25 86 GLY A C 1
ATOM 709 O O . GLY A 1 86 ? -4.227 1.836 27.872 1.00 69.25 86 GLY A O 1
ATOM 710 N N . GLN A 1 87 ? -6.422 1.490 27.521 1.00 75.88 87 GLN A N 1
ATOM 711 C CA . GLN A 1 87 ? -6.564 0.315 28.390 1.00 75.88 87 GLN A CA 1
ATOM 712 C C . GLN A 1 87 ? -7.172 -0.871 27.643 1.00 75.88 87 GLN A C 1
ATOM 714 O O . GLN A 1 87 ? -6.760 -2.007 27.851 1.00 75.88 87 GLN A O 1
ATOM 719 N N . GLU A 1 88 ? -8.128 -0.594 26.758 1.00 80.62 88 GLU A N 1
ATOM 720 C CA . GLU A 1 88 ? -8.825 -1.590 25.959 1.00 80.62 88 GLU A CA 1
ATOM 721 C C . GLU A 1 88 ? -8.587 -1.360 24.469 1.00 80.62 88 GLU A C 1
ATOM 723 O O . GLU A 1 88 ? -8.509 -0.227 23.977 1.00 80.62 88 GLU A O 1
ATOM 728 N N . ASP A 1 89 ? -8.511 -2.469 23.746 1.00 83.31 89 ASP A N 1
ATOM 729 C CA . ASP A 1 89 ? -8.405 -2.482 22.301 1.00 83.31 89 ASP A CA 1
ATOM 730 C C . ASP A 1 89 ? -9.771 -2.221 21.645 1.00 83.31 89 ASP A C 1
ATOM 732 O O . ASP A 1 89 ? -10.762 -2.857 22.015 1.00 83.31 89 ASP A O 1
ATOM 736 N N . PRO A 1 90 ? -9.856 -1.333 20.631 1.00 88.19 90 PRO A N 1
ATOM 737 C CA . PRO A 1 90 ? -11.099 -1.128 19.902 1.00 88.19 90 PRO A CA 1
ATOM 738 C C . PRO A 1 90 ? -11.623 -2.434 19.294 1.00 88.19 90 PRO A C 1
ATOM 740 O O . PRO A 1 90 ? -10.894 -3.123 18.572 1.00 88.19 90 PRO A O 1
ATOM 743 N N . LYS A 1 91 ? -12.904 -2.732 19.522 1.00 90.25 91 LYS A N 1
ATOM 744 C CA . LYS A 1 91 ? -13.585 -3.876 18.908 1.00 90.25 91 LYS A CA 1
ATOM 745 C C . LYS A 1 91 ? -13.830 -3.614 17.427 1.00 90.25 91 LYS A C 1
ATOM 747 O O . LYS A 1 91 ? -14.496 -2.650 17.054 1.00 90.25 91 LYS A O 1
ATOM 752 N N . VAL A 1 92 ? -13.321 -4.488 16.567 1.00 91.25 92 VAL A N 1
ATOM 753 C CA . VAL A 1 92 ? -13.384 -4.340 15.103 1.00 91.25 92 VAL A CA 1
ATOM 754 C C . VAL A 1 92 ? -14.827 -4.377 14.580 1.00 91.25 92 VAL A C 1
ATOM 756 O O . VAL A 1 92 ? -15.152 -3.689 13.606 1.00 91.25 92 VAL A O 1
ATOM 759 N N . GLU A 1 93 ? -15.707 -5.141 15.232 1.00 91.50 93 GLU A N 1
ATOM 760 C CA . GLU A 1 93 ? -17.137 -5.228 14.894 1.00 91.50 93 GLU A CA 1
ATOM 761 C C . GLU A 1 93 ? -17.869 -3.889 15.093 1.00 91.50 93 GLU A C 1
ATOM 763 O O . GLU A 1 93 ? -18.800 -3.574 14.355 1.00 91.50 93 GLU A O 1
ATOM 768 N N . GLU A 1 94 ? -17.421 -3.061 16.038 1.00 89.62 94 GLU A N 1
ATOM 769 C CA . GLU A 1 94 ? -18.075 -1.801 16.416 1.00 89.62 94 GLU A CA 1
ATOM 770 C C . GLU A 1 94 ? -17.562 -0.585 15.629 1.00 89.62 94 GLU A C 1
ATOM 772 O O . GLU A 1 94 ? -18.063 0.523 15.811 1.00 89.62 94 GLU A O 1
ATOM 777 N N . LEU A 1 95 ? -16.572 -0.765 14.753 1.00 91.25 95 LEU A N 1
ATOM 778 C CA . LEU A 1 95 ? -15.984 0.299 13.938 1.00 91.25 95 LEU A CA 1
ATOM 779 C C . LEU A 1 95 ? -16.541 0.291 12.509 1.00 91.25 95 LEU A C 1
ATOM 781 O O . LEU A 1 95 ? -16.847 -0.766 11.955 1.00 91.25 95 LEU A O 1
ATOM 785 N N . ASP A 1 96 ? -16.608 1.472 11.886 1.00 92.44 96 ASP A N 1
ATOM 786 C CA . ASP A 1 96 ? -16.962 1.603 10.467 1.00 92.44 96 ASP A CA 1
ATOM 787 C C . ASP A 1 96 ? -15.980 0.811 9.583 1.00 92.44 96 ASP A C 1
ATOM 789 O O . ASP A 1 96 ? -14.757 0.944 9.709 1.00 92.44 96 ASP A O 1
ATOM 793 N N . THR A 1 97 ? -16.518 0.037 8.635 1.00 93.50 97 THR A N 1
ATOM 794 C CA . THR A 1 97 ? -15.787 -0.950 7.815 1.00 93.50 97 THR A CA 1
ATOM 795 C C . THR A 1 97 ? -14.539 -0.407 7.117 1.00 93.50 97 THR A C 1
ATOM 797 O O . THR A 1 97 ? -13.562 -1.136 6.950 1.00 93.50 97 THR A O 1
ATOM 800 N N . TYR A 1 98 ? -14.568 0.853 6.680 1.00 94.75 98 TYR A N 1
ATOM 801 C CA . TYR A 1 98 ? -13.491 1.444 5.882 1.00 94.75 98 TYR A CA 1
ATOM 802 C C . TYR A 1 98 ? -12.453 2.208 6.706 1.00 94.75 98 TYR A C 1
ATOM 804 O O . TYR A 1 98 ? -11.395 2.536 6.182 1.00 94.75 98 TYR A O 1
ATOM 812 N N . ILE A 1 99 ? -12.738 2.512 7.977 1.00 94.00 99 ILE A N 1
ATOM 813 C CA . ILE A 1 99 ? -11.828 3.276 8.845 1.00 94.00 99 ILE A CA 1
ATOM 814 C C . ILE A 1 99 ? -11.256 2.434 9.988 1.00 94.00 99 ILE A C 1
ATOM 816 O O . ILE A 1 99 ? -10.280 2.847 10.613 1.00 94.00 99 ILE A O 1
ATOM 820 N N . CYS A 1 100 ? -11.828 1.257 10.258 1.00 94.38 100 CYS A N 1
ATOM 821 C CA . CYS A 1 100 ? -11.420 0.392 11.361 1.00 94.38 100 CYS A CA 1
ATOM 822 C C . CYS A 1 100 ? -9.925 0.040 11.320 1.00 94.38 100 CYS A C 1
ATOM 824 O O . CYS A 1 100 ? -9.263 0.136 12.350 1.00 94.38 100 CYS A O 1
ATOM 826 N N . GLY A 1 101 ? -9.369 -0.250 10.137 1.00 95.94 101 GLY A N 1
ATOM 827 C CA . GLY A 1 101 ? -7.931 -0.451 9.944 1.00 95.94 101 GLY A CA 1
ATOM 828 C C . GLY A 1 101 ? -7.105 0.724 10.469 1.00 95.94 101 GLY A C 1
ATOM 829 O O . GLY A 1 101 ? -6.241 0.546 11.321 1.00 95.94 101 GLY A O 1
ATOM 830 N N . ILE A 1 102 ? -7.434 1.946 10.047 1.00 96.31 102 ILE A N 1
ATOM 831 C CA . ILE A 1 102 ? -6.742 3.173 10.475 1.00 96.31 102 ILE A CA 1
ATOM 832 C C . ILE A 1 102 ? -6.844 3.362 11.989 1.00 96.31 102 ILE A C 1
ATOM 834 O O . ILE A 1 102 ? -5.844 3.651 12.639 1.00 96.31 102 ILE A O 1
ATOM 838 N N . VAL A 1 103 ? -8.036 3.175 12.565 1.00 95.19 103 VAL A N 1
ATOM 839 C CA . VAL A 1 103 ? -8.255 3.290 14.015 1.00 95.19 103 VAL A CA 1
ATOM 840 C C . VAL A 1 103 ? -7.353 2.323 14.775 1.00 95.19 103 VAL A C 1
ATOM 842 O O . VAL A 1 103 ? -6.700 2.716 15.740 1.00 95.19 103 VAL A O 1
ATOM 845 N N . ARG A 1 104 ? -7.267 1.071 14.330 1.00 94.44 104 ARG A N 1
ATOM 846 C CA . ARG A 1 104 ? -6.441 0.047 14.977 1.00 94.44 104 ARG A CA 1
ATOM 847 C C . ARG A 1 104 ? -4.954 0.388 14.858 1.00 94.44 104 ARG A C 1
ATOM 849 O O . ARG A 1 104 ? -4.242 0.335 15.856 1.00 94.44 104 ARG A O 1
ATOM 856 N N . GLN A 1 105 ? -4.511 0.884 13.701 1.00 96.06 105 GLN A N 1
ATOM 857 C CA . GLN A 1 105 ? -3.132 1.353 13.520 1.00 96.06 105 GLN A CA 1
ATOM 858 C C . GLN A 1 105 ? -2.795 2.599 14.356 1.00 96.06 105 GLN A C 1
ATOM 860 O O . GLN A 1 105 ? -1.684 2.709 14.865 1.00 96.06 105 GLN A O 1
ATOM 865 N N . PHE A 1 106 ? -3.742 3.521 14.557 1.00 95.38 106 PHE A N 1
ATOM 866 C CA . PHE A 1 106 ? -3.548 4.676 15.442 1.00 95.38 106 PHE A CA 1
ATOM 867 C C . PHE A 1 106 ? -3.288 4.223 16.881 1.00 95.38 106 PHE A C 1
ATOM 869 O O . PHE A 1 106 ? -2.320 4.672 17.491 1.00 95.38 106 PHE A O 1
ATOM 876 N N . ASN A 1 107 ? -4.110 3.307 17.404 1.00 93.50 107 ASN A N 1
ATOM 877 C CA . ASN A 1 107 ? -3.933 2.784 18.761 1.00 93.50 107 ASN A CA 1
ATOM 878 C C . ASN A 1 107 ? -2.635 1.971 18.891 1.00 93.50 107 ASN A C 1
ATOM 880 O O . ASN A 1 107 ? -1.918 2.173 19.865 1.00 93.50 107 ASN A O 1
ATOM 884 N N . ARG A 1 108 ? -2.268 1.157 17.885 1.00 92.75 108 ARG A N 1
ATOM 885 C CA . ARG A 1 108 ? -0.974 0.444 17.845 1.00 92.75 108 ARG A CA 1
ATOM 886 C C . ARG A 1 108 ? 0.219 1.395 17.974 1.00 92.75 108 ARG A C 1
ATOM 888 O O . ARG A 1 108 ? 1.186 1.076 18.650 1.00 92.75 108 ARG A O 1
ATOM 895 N N . LEU A 1 109 ? 0.143 2.564 17.340 1.00 94.12 109 LEU A N 1
ATOM 896 C CA . LEU A 1 109 ? 1.180 3.601 17.386 1.00 94.12 109 LEU A CA 1
ATOM 897 C C . LEU A 1 109 ? 1.063 4.521 18.621 1.00 94.12 109 LEU A C 1
ATOM 899 O O . LEU A 1 109 ? 1.757 5.536 18.712 1.00 94.12 109 LEU A O 1
ATOM 903 N N . GLY A 1 110 ? 0.173 4.211 19.569 1.00 92.50 110 GLY A N 1
ATOM 904 C CA . GLY A 1 110 ? -0.041 4.966 20.808 1.00 92.50 110 GLY A CA 1
ATOM 905 C C . GLY A 1 110 ? -0.862 6.255 20.656 1.00 92.50 110 GLY A C 1
ATOM 906 O O . GLY A 1 110 ? -0.930 7.053 21.590 1.00 92.50 110 GLY A O 1
ATOM 907 N N . PHE A 1 111 ? -1.500 6.487 19.505 1.00 93.75 111 PHE A N 1
ATOM 908 C CA . PHE A 1 111 ? -2.458 7.579 19.303 1.00 93.75 111 PHE A CA 1
ATOM 909 C C . PHE A 1 111 ? -3.870 7.121 19.671 1.00 93.75 111 PHE A C 1
ATOM 911 O O . PHE A 1 111 ? -4.710 6.857 18.808 1.00 93.75 111 PHE A O 1
ATOM 918 N N . HIS A 1 112 ? -4.141 7.026 20.973 1.00 93.50 112 HIS A N 1
ATOM 919 C CA . HIS A 1 112 ? -5.390 6.459 21.477 1.00 93.50 112 HIS A CA 1
ATOM 920 C C . HIS A 1 112 ? -6.632 7.187 20.952 1.00 93.50 112 HIS A C 1
ATOM 922 O O . HIS A 1 112 ? -6.805 8.400 21.138 1.00 93.50 112 HIS A O 1
ATOM 928 N N . THR A 1 113 ? -7.528 6.438 20.310 1.00 92.50 113 THR A N 1
ATOM 929 C CA . THR A 1 113 ? -8.695 7.003 19.623 1.00 92.50 113 THR A CA 1
ATOM 930 C C . THR A 1 113 ? -9.906 7.136 20.545 1.00 92.50 113 THR A C 1
ATOM 932 O O . THR A 1 113 ? -10.199 6.239 21.324 1.00 92.50 113 THR A O 1
ATOM 935 N N . LYS A 1 114 ? -10.655 8.236 20.420 1.00 89.50 114 LYS A N 1
ATOM 936 C CA . LYS A 1 114 ? -11.901 8.529 21.155 1.00 89.50 114 LYS A CA 1
ATOM 937 C C . LYS A 1 114 ? -13.168 8.448 20.303 1.00 89.50 114 LYS A C 1
ATOM 939 O O . LYS A 1 114 ? -14.252 8.765 20.781 1.00 89.50 114 LYS A O 1
ATOM 944 N N . GLY A 1 115 ? -13.038 8.108 19.032 1.00 89.50 115 GLY A N 1
ATOM 945 C CA . GLY A 1 115 ? -14.153 8.055 18.100 1.00 89.50 115 GLY A CA 1
ATOM 946 C C . GLY A 1 115 ? -13.653 8.108 16.670 1.00 89.50 115 GLY A C 1
ATOM 947 O O . GLY A 1 115 ? -12.552 8.590 16.401 1.00 89.50 115 GLY A O 1
ATOM 948 N N . SER A 1 116 ? -14.457 7.605 15.747 1.00 92.19 116 SER A N 1
ATOM 949 C CA . SER A 1 116 ? -14.143 7.625 14.324 1.00 92.19 116 SER A CA 1
ATOM 950 C C . SER A 1 116 ? -15.425 7.587 13.505 1.00 92.19 116 SER A C 1
ATOM 952 O O . SER A 1 116 ? -16.475 7.201 14.017 1.00 92.19 116 SER A O 1
ATOM 954 N N . CYS A 1 117 ? -15.348 8.029 12.255 1.00 91.12 117 CYS A N 1
ATOM 955 C CA . CYS A 1 117 ? -16.406 7.829 11.278 1.00 91.12 117 CYS A CA 1
ATOM 956 C C . CYS A 1 117 ? -15.802 7.819 9.874 1.00 91.12 117 CYS A C 1
ATOM 958 O O . CYS A 1 117 ? -15.033 8.720 9.529 1.00 91.12 117 CYS A O 1
ATOM 960 N N . ASP A 1 118 ? -16.201 6.868 9.034 1.00 88.12 118 ASP A N 1
ATOM 961 C CA . ASP A 1 118 ? -15.785 6.790 7.625 1.00 88.12 118 ASP A CA 1
ATOM 962 C C . ASP A 1 118 ? -16.512 7.803 6.714 1.00 88.12 118 ASP A C 1
ATOM 964 O O . ASP A 1 118 ? -16.296 7.869 5.504 1.00 88.12 118 ASP A O 1
ATOM 968 N N . GLY A 1 119 ? -17.406 8.602 7.300 1.00 85.44 119 GLY A N 1
ATOM 969 C CA . GLY A 1 119 ? -18.180 9.638 6.631 1.00 85.44 119 GLY A CA 1
ATOM 970 C C . GLY A 1 119 ? -19.394 9.136 5.849 1.00 85.44 119 GLY A C 1
ATOM 971 O O . GLY A 1 119 ? -20.180 9.961 5.371 1.00 85.44 119 GLY A O 1
ATOM 972 N N . HIS A 1 120 ? -19.584 7.819 5.734 1.00 83.81 120 HIS A N 1
ATOM 973 C CA . HIS A 1 120 ? -20.695 7.153 5.049 1.00 83.81 120 HIS A CA 1
ATOM 974 C C . HIS A 1 120 ? -20.977 7.706 3.639 1.00 83.81 120 HIS A C 1
ATOM 976 O O . HIS A 1 120 ? -22.129 7.813 3.214 1.00 83.81 120 HIS A O 1
ATOM 982 N N . GLY A 1 121 ? -19.927 8.148 2.936 1.00 80.12 121 GLY A N 1
ATOM 983 C CA . GLY A 1 121 ? -20.017 8.774 1.611 1.00 80.12 121 GLY A CA 1
ATOM 984 C C . GLY A 1 121 ? -20.672 10.163 1.572 1.00 80.12 121 GLY A C 1
ATOM 985 O O . GLY A 1 121 ? -20.887 10.695 0.487 1.00 80.12 121 GLY A O 1
ATOM 986 N N . LYS A 1 122 ? -21.006 10.760 2.725 1.00 84.62 122 LYS A N 1
ATOM 987 C CA . LYS A 1 122 ? -21.688 12.068 2.823 1.00 84.62 122 LYS A CA 1
ATOM 988 C C . LYS A 1 122 ? -20.797 13.194 3.342 1.00 84.62 122 LYS A C 1
ATOM 990 O O . LYS A 1 122 ? -21.092 14.362 3.115 1.00 84.62 122 LYS A O 1
ATOM 995 N N . ARG A 1 123 ? -19.745 12.859 4.085 1.00 87.94 123 ARG A N 1
ATOM 996 C CA . ARG A 1 123 ? -18.818 13.807 4.722 1.00 87.94 123 ARG A CA 1
ATOM 997 C C . ARG A 1 123 ? -17.406 13.235 4.720 1.00 87.94 123 ARG A C 1
ATOM 999 O O . ARG A 1 123 ? -17.234 12.045 4.476 1.00 87.94 123 ARG A O 1
ATOM 1006 N N . SER A 1 124 ? -16.412 14.068 5.019 1.00 89.00 124 SER A N 1
ATOM 1007 C CA . SER A 1 124 ? -15.032 13.597 5.155 1.00 89.00 124 SER A CA 1
ATOM 1008 C C . SER A 1 124 ? -14.902 12.571 6.292 1.00 89.00 124 SER A C 1
ATOM 1010 O O . SER A 1 124 ? -15.416 12.829 7.391 1.00 89.00 124 SER A O 1
ATOM 1012 N N . PRO A 1 125 ? -14.184 11.456 6.064 1.00 93.69 125 PRO A N 1
ATOM 1013 C CA . PRO A 1 125 ? -13.793 10.536 7.124 1.00 93.69 125 PRO A CA 1
ATOM 1014 C C . PRO A 1 125 ? -12.958 11.255 8.184 1.00 93.69 125 PRO A C 1
ATOM 1016 O O . PRO A 1 125 ? -12.139 12.120 7.845 1.00 93.69 125 PRO A O 1
ATOM 1019 N N . HIS A 1 126 ? -13.152 10.903 9.453 1.00 93.94 126 HIS A N 1
ATOM 1020 C CA . HIS A 1 126 ? -12.396 11.491 10.553 1.00 93.94 126 HIS A CA 1
ATOM 1021 C C . HIS A 1 126 ? -12.142 10.519 11.703 1.00 93.94 126 HIS A C 1
ATOM 1023 O O . HIS A 1 126 ? -12.931 9.610 11.958 1.00 93.94 126 HIS A O 1
ATOM 1029 N N . VAL A 1 127 ? -11.053 10.767 12.430 1.00 94.56 127 VAL A N 1
ATOM 1030 C CA . VAL A 1 127 ? -10.681 10.052 13.656 1.00 94.56 127 VAL A CA 1
ATOM 1031 C C . VAL A 1 127 ? -10.403 11.072 14.755 1.00 94.56 127 VAL A C 1
ATOM 1033 O O . VAL A 1 127 ? -9.739 12.085 14.533 1.00 94.56 127 VAL A O 1
ATOM 1036 N N . MET A 1 128 ? -10.929 10.824 15.948 1.00 94.00 128 MET A N 1
ATOM 1037 C CA . MET A 1 128 ? -10.665 11.618 17.142 1.00 94.00 128 MET A CA 1
ATOM 1038 C C . MET A 1 128 ? -9.586 10.926 17.970 1.00 94.00 128 MET A C 1
ATOM 1040 O O . MET A 1 128 ? -9.764 9.769 18.331 1.00 94.00 128 MET A O 1
ATOM 1044 N N . VAL A 1 129 ? -8.505 11.623 18.317 1.00 94.12 129 VAL A N 1
ATOM 1045 C CA . VAL A 1 129 ? -7.386 11.092 19.122 1.00 94.12 129 VAL A CA 1
ATOM 1046 C C . VAL A 1 129 ? -7.207 11.883 20.416 1.00 94.12 129 VAL A C 1
ATOM 1048 O O . VAL A 1 129 ? -7.490 13.083 20.454 1.00 94.12 129 VAL A O 1
ATOM 1051 N N . LYS A 1 130 ? -6.761 11.234 21.496 1.00 93.31 130 LYS A N 1
ATOM 1052 C CA . LYS A 1 130 ? -6.425 11.903 22.767 1.00 93.31 130 LYS A CA 1
ATOM 1053 C C . LYS A 1 130 ? -5.208 12.817 22.597 1.00 93.31 130 LYS A C 1
ATOM 1055 O O . LYS A 1 130 ? -4.351 12.589 21.751 1.00 93.31 130 LYS A O 1
ATOM 1060 N N . LYS A 1 131 ? -5.128 13.854 23.434 1.00 92.50 131 LYS A N 1
ATOM 1061 C CA . LYS A 1 131 ? -3.995 14.794 23.478 1.00 92.50 131 LYS A CA 1
ATOM 1062 C C . LYS A 1 131 ? -2.855 14.261 24.352 1.00 92.50 131 LYS A C 1
ATOM 1064 O O . LYS A 1 131 ? -2.507 14.875 25.353 1.00 92.50 131 LYS A O 1
ATOM 1069 N N . GLU A 1 132 ? -2.359 13.076 24.022 1.00 89.19 132 GLU A N 1
ATOM 1070 C CA . GLU A 1 132 ? -1.318 12.384 24.803 1.00 89.19 132 GLU A CA 1
ATOM 1071 C C . GLU A 1 132 ? 0.028 12.350 24.080 1.00 89.19 132 GLU A C 1
ATOM 1073 O O . GLU A 1 132 ? 1.070 12.372 24.727 1.00 89.19 132 GLU A O 1
ATOM 1078 N N . LYS A 1 133 ? -0.004 12.346 22.746 1.00 89.56 133 LYS A N 1
ATOM 1079 C CA . LYS A 1 133 ? 1.169 12.406 21.877 1.00 89.56 133 LYS A CA 1
ATOM 1080 C C . LYS A 1 133 ? 1.154 13.663 21.020 1.00 89.56 133 LYS A C 1
ATOM 1082 O O . LYS A 1 133 ? 0.116 14.316 20.870 1.00 89.56 133 LYS A O 1
ATOM 1087 N N . ASP A 1 134 ? 2.317 13.972 20.460 1.00 92.38 134 ASP A N 1
ATOM 1088 C CA . ASP A 1 134 ? 2.487 15.076 19.530 1.00 92.38 134 ASP A CA 1
ATOM 1089 C C . ASP A 1 134 ? 1.666 14.840 18.251 1.00 92.38 134 ASP A C 1
ATOM 1091 O O . ASP A 1 134 ? 1.826 13.842 17.544 1.00 92.38 134 ASP A O 1
ATOM 1095 N N . ILE A 1 135 ? 0.751 15.766 17.967 1.00 93.81 135 ILE A N 1
ATOM 1096 C CA . ILE A 1 135 ? -0.120 15.692 16.794 1.00 93.81 135 ILE A CA 1
ATOM 1097 C C . ILE A 1 135 ? 0.656 15.946 15.498 1.00 93.81 135 ILE A C 1
ATOM 1099 O O . ILE A 1 135 ? 0.259 15.432 14.450 1.00 93.81 135 ILE A O 1
ATOM 1103 N N . ASP A 1 136 ? 1.770 16.678 15.565 1.00 92.88 136 ASP A N 1
ATOM 1104 C CA . ASP A 1 136 ? 2.593 16.993 14.401 1.00 92.88 136 ASP A CA 1
ATOM 1105 C C . ASP A 1 136 ? 3.345 15.750 13.906 1.00 92.88 136 ASP A C 1
ATOM 1107 O O . ASP A 1 136 ? 3.479 15.561 12.696 1.00 92.88 136 ASP A O 1
ATOM 1111 N N . GLN A 1 137 ? 3.727 14.835 14.807 1.00 94.81 137 GLN A N 1
ATOM 1112 C CA . GLN A 1 137 ? 4.267 13.519 14.437 1.00 94.81 137 GLN A CA 1
ATOM 1113 C C . GLN A 1 137 ? 3.245 12.699 13.639 1.00 94.81 137 GLN A C 1
ATOM 1115 O O . GLN A 1 137 ? 3.559 12.153 12.578 1.00 94.81 137 GLN A O 1
ATOM 1120 N N . LEU A 1 138 ? 1.992 12.654 14.108 1.00 95.06 138 LEU A N 1
ATOM 1121 C CA . LEU A 1 138 ? 0.913 11.958 13.406 1.00 95.06 138 LEU A CA 1
ATOM 1122 C C . LEU A 1 138 ? 0.609 12.608 12.052 1.00 95.06 138 LEU A C 1
ATOM 1124 O O . LEU A 1 138 ? 0.452 11.907 11.051 1.00 95.06 138 LEU A O 1
ATOM 1128 N N . ALA A 1 139 ? 0.547 13.940 11.997 1.00 94.62 139 ALA A N 1
ATOM 1129 C CA . ALA A 1 139 ? 0.357 14.661 10.746 1.00 94.62 139 ALA A CA 1
ATOM 1130 C C . ALA A 1 139 ? 1.510 14.389 9.766 1.00 94.62 139 ALA A C 1
ATOM 1132 O O . ALA A 1 139 ? 1.257 14.107 8.595 1.00 94.62 139 ALA A O 1
ATOM 1133 N N . GLY A 1 140 ? 2.755 14.398 10.247 1.00 94.50 140 GLY A N 1
ATOM 1134 C CA . GLY A 1 140 ? 3.950 14.084 9.468 1.00 94.50 140 GLY A CA 1
ATOM 1135 C C . GLY A 1 140 ? 3.922 12.675 8.874 1.00 94.50 140 GLY A C 1
ATOM 1136 O O . GLY A 1 140 ? 4.154 12.515 7.677 1.00 94.50 140 GLY A O 1
ATOM 1137 N N . MET A 1 141 ? 3.557 11.668 9.672 1.00 96.38 141 MET A N 1
ATOM 1138 C CA . MET A 1 141 ? 3.375 10.292 9.199 1.00 96.38 141 MET A CA 1
ATOM 1139 C C . MET A 1 141 ? 2.278 10.206 8.130 1.00 96.38 141 MET A C 1
ATOM 1141 O O . MET A 1 141 ? 2.502 9.646 7.062 1.00 96.38 141 MET A O 1
ATOM 1145 N N . LEU A 1 142 ? 1.096 10.776 8.374 1.00 95.19 142 LEU A N 1
ATOM 1146 C CA . LEU A 1 142 ? -0.008 10.727 7.411 1.00 95.19 142 LEU A CA 1
ATOM 1147 C C . LEU A 1 142 ? 0.360 11.392 6.072 1.00 95.19 142 LEU A C 1
ATOM 1149 O O . LEU A 1 142 ? 0.025 10.862 5.012 1.00 95.19 142 LEU A O 1
ATOM 1153 N N . LEU A 1 143 ? 1.085 12.514 6.109 1.00 92.31 143 LEU A N 1
ATOM 1154 C CA . LEU A 1 143 ? 1.643 13.150 4.912 1.00 92.31 143 LEU A CA 1
ATOM 1155 C C . LEU A 1 143 ? 2.663 12.239 4.210 1.00 92.31 143 LEU A C 1
ATOM 1157 O O . LEU A 1 143 ? 2.610 12.100 2.990 1.00 92.31 143 LEU A O 1
ATOM 1161 N N . ALA A 1 144 ? 3.560 11.591 4.963 1.00 92.50 144 ALA A N 1
ATOM 1162 C CA . ALA A 1 144 ? 4.540 10.647 4.418 1.00 92.50 144 ALA A CA 1
ATOM 1163 C C . ALA A 1 144 ? 3.881 9.446 3.718 1.00 92.50 144 ALA A C 1
ATOM 1165 O O . ALA A 1 144 ? 4.419 8.929 2.745 1.00 92.50 144 ALA A O 1
ATOM 1166 N N . LEU A 1 145 ? 2.696 9.030 4.175 1.00 92.12 145 LEU A N 1
ATOM 1167 C CA . LEU A 1 145 ? 1.932 7.924 3.591 1.00 92.12 145 LEU A CA 1
ATOM 1168 C C . LEU A 1 145 ? 1.078 8.316 2.370 1.00 92.12 145 LEU A C 1
ATOM 1170 O O . LEU A 1 145 ? 0.404 7.456 1.788 1.00 92.12 145 LEU A O 1
ATOM 1174 N N . GLY A 1 146 ? 1.128 9.585 1.954 1.00 87.06 146 GLY A N 1
ATOM 1175 C CA . GLY A 1 146 ? 0.516 10.077 0.718 1.00 87.06 146 GLY A CA 1
ATOM 1176 C C . GLY A 1 146 ? -0.751 10.915 0.906 1.00 87.06 146 GLY A C 1
ATOM 1177 O O . GLY A 1 146 ? -1.400 11.257 -0.085 1.00 87.06 146 GLY A O 1
ATOM 1178 N N . LEU A 1 147 ? -1.131 11.289 2.138 1.00 87.88 147 LEU A N 1
ATOM 1179 C CA . LEU A 1 147 ? -2.204 12.274 2.308 1.00 87.88 147 LEU A CA 1
ATOM 1180 C C . LEU A 1 147 ? -1.716 13.639 1.825 1.00 87.88 147 LEU A C 1
ATOM 1182 O O . LEU A 1 147 ? -0.683 14.139 2.256 1.00 87.88 147 LEU A O 1
ATOM 1186 N N . LYS A 1 148 ? -2.506 14.292 0.967 1.00 80.75 148 LYS A N 1
ATOM 1187 C CA . LYS A 1 148 ? -2.134 15.593 0.380 1.00 80.75 148 LYS A CA 1
ATOM 1188 C C . LYS A 1 148 ? -2.028 16.696 1.428 1.00 80.75 148 LYS A C 1
ATOM 1190 O O . LYS A 1 148 ? -1.208 17.603 1.316 1.00 80.75 148 LYS A O 1
ATOM 1195 N N . ARG A 1 149 ? -2.953 16.671 2.386 1.00 84.50 149 ARG A N 1
ATOM 1196 C CA . ARG A 1 149 ? -3.061 17.610 3.500 1.00 84.50 149 ARG A CA 1
ATOM 1197 C C . ARG A 1 149 ? -3.697 16.885 4.666 1.00 84.50 149 ARG A C 1
ATOM 1199 O O . ARG A 1 149 ? -4.674 16.164 4.479 1.00 84.50 149 ARG A O 1
ATOM 1206 N N . VAL A 1 150 ? -3.186 17.148 5.856 1.00 87.94 150 VAL A N 1
ATOM 1207 C CA . VAL A 1 150 ? -3.782 16.679 7.101 1.00 87.94 150 VAL A CA 1
ATOM 1208 C C . VAL A 1 150 ? -4.404 17.889 7.775 1.00 87.94 150 VAL A C 1
ATOM 1210 O O . VAL A 1 150 ? -3.705 18.826 8.151 1.00 87.94 150 VAL A O 1
ATOM 1213 N N . TYR A 1 151 ? -5.730 17.899 7.873 1.00 90.88 151 TYR A N 1
ATOM 1214 C CA . TYR A 1 151 ? -6.451 18.912 8.633 1.00 90.88 151 TYR A CA 1
ATOM 1215 C C . TYR A 1 151 ? -6.896 18.298 9.950 1.00 90.88 151 TYR A C 1
ATOM 1217 O O . TYR A 1 151 ? -7.535 17.246 9.962 1.00 90.88 151 TYR A O 1
ATOM 1225 N N . TYR A 1 152 ? -6.598 18.964 11.059 1.00 93.81 152 TYR A N 1
ATOM 1226 C CA . TYR A 1 152 ? -7.133 18.591 12.355 1.00 93.81 152 TYR A CA 1
ATOM 1227 C C . TYR A 1 152 ? -7.728 19.802 13.062 1.00 93.81 152 TYR A C 1
ATOM 1229 O O . TYR A 1 152 ? -7.269 20.935 12.923 1.00 93.81 152 TYR A O 1
ATOM 1237 N N . ARG A 1 153 ? -8.791 19.552 13.825 1.00 94.12 153 ARG A N 1
ATOM 1238 C CA . ARG A 1 153 ? -9.421 20.538 14.700 1.00 94.12 153 ARG A CA 1
ATOM 1239 C C . ARG A 1 153 ? -9.173 20.146 16.144 1.00 94.12 153 ARG A C 1
ATOM 1241 O O . ARG A 1 153 ? -9.591 19.069 16.575 1.00 94.12 153 ARG A O 1
ATOM 1248 N N . GLU A 1 154 ? -8.564 21.046 16.897 1.00 95.19 154 GLU A N 1
ATOM 1249 C CA . GLU A 1 154 ? -8.424 20.895 18.337 1.00 95.19 154 GLU A CA 1
ATOM 1250 C C . GLU A 1 154 ? -9.787 21.008 19.035 1.00 95.19 154 GLU A C 1
ATOM 1252 O O . GLU A 1 154 ? -10.591 21.900 18.765 1.00 95.19 154 GLU A O 1
ATOM 1257 N N . GLN A 1 155 ? -10.067 20.066 19.930 1.00 91.94 155 GLN A N 1
ATOM 1258 C CA . GLN A 1 155 ? -11.219 20.075 20.826 1.00 91.94 155 GLN A CA 1
ATOM 1259 C C . GLN A 1 155 ? -10.731 20.057 22.275 1.00 91.94 155 GLN A C 1
ATOM 1261 O O . GLN A 1 155 ? -9.540 19.911 22.532 1.00 91.94 155 GLN A O 1
ATOM 1266 N N . ARG A 1 156 ? -11.641 20.165 23.250 1.00 88.50 156 ARG A N 1
ATOM 1267 C CA . ARG A 1 156 ? -11.280 20.233 24.677 1.00 88.50 156 ARG A CA 1
ATOM 1268 C C . ARG A 1 156 ? -10.319 19.110 25.107 1.00 88.50 156 ARG A C 1
ATOM 1270 O O . ARG A 1 156 ? -9.269 19.402 25.662 1.00 88.50 156 ARG A O 1
ATOM 1277 N N . ASN A 1 157 ? -10.646 17.856 24.778 1.00 87.50 157 ASN A N 1
ATOM 1278 C CA . ASN A 1 157 ? -9.915 16.662 25.237 1.00 87.50 157 ASN A CA 1
ATOM 1279 C C . ASN A 1 157 ? -9.428 15.750 24.090 1.00 87.50 157 ASN A C 1
ATOM 1281 O O . ASN A 1 157 ? -9.140 14.576 24.322 1.00 87.50 157 ASN A O 1
ATOM 1285 N N . SER A 1 158 ? -9.425 16.236 22.846 1.00 93.38 158 SER A N 1
ATOM 1286 C CA . SER A 1 158 ? -9.004 15.456 21.673 1.00 93.38 158 SER A CA 1
ATOM 1287 C C . SER A 1 158 ? -8.607 16.348 20.497 1.00 93.38 158 SER A C 1
ATOM 1289 O O . SER A 1 158 ? -8.960 17.529 20.468 1.00 93.38 158 SER A O 1
ATOM 1291 N N . TYR A 1 159 ? -7.918 15.771 19.517 1.00 95.62 159 TYR A N 1
ATOM 1292 C CA . TYR A 1 159 ? -7.810 16.308 18.162 1.00 95.62 159 TYR A CA 1
ATOM 1293 C C . TYR A 1 159 ? -8.725 15.507 17.237 1.00 95.62 159 TYR A C 1
ATOM 1295 O O . TYR A 1 159 ? -8.758 14.284 17.315 1.00 95.62 159 TYR A O 1
ATOM 1303 N N . CYS A 1 160 ? -9.480 16.181 16.372 1.00 95.00 160 CYS A N 1
ATOM 1304 C CA . CYS A 1 160 ? -10.276 15.531 15.330 1.00 95.00 160 CYS A CA 1
ATOM 1305 C C . CYS A 1 160 ? -9.575 15.703 13.985 1.00 95.00 160 CYS A C 1
ATOM 1307 O O . CYS A 1 160 ? -9.514 16.825 13.485 1.00 95.00 160 CYS A O 1
ATOM 1309 N N . ILE A 1 161 ? -9.043 14.612 13.439 1.00 95.44 161 ILE A N 1
ATOM 1310 C CA . ILE A 1 161 ? -8.261 14.565 12.201 1.00 95.44 161 ILE A CA 1
ATOM 1311 C C . ILE A 1 161 ? -9.182 14.175 11.051 1.00 95.44 161 ILE A C 1
ATOM 1313 O O . ILE A 1 161 ? -9.861 13.154 11.126 1.00 95.44 161 ILE A O 1
ATOM 1317 N N . TYR A 1 162 ? -9.183 14.964 9.982 1.00 94.25 162 TYR A N 1
ATOM 1318 C CA . TYR A 1 162 ? -9.963 14.725 8.773 1.00 94.25 162 TYR A CA 1
ATOM 1319 C C . TYR A 1 162 ? -9.048 14.190 7.675 1.00 94.25 162 TYR A C 1
ATOM 1321 O O . TYR A 1 162 ? -8.073 14.841 7.298 1.00 94.25 162 TYR A O 1
ATOM 1329 N N . LEU A 1 163 ? -9.378 13.012 7.148 1.00 91.38 163 LEU A N 1
ATOM 1330 C CA . LEU A 1 163 ? -8.504 12.281 6.225 1.00 91.38 163 LEU A CA 1
ATOM 1331 C C . LEU A 1 163 ? -8.728 12.660 4.754 1.00 91.38 163 LEU A C 1
ATOM 1333 O O . LEU A 1 163 ? -7.841 12.454 3.937 1.00 91.38 163 LEU A O 1
ATOM 1337 N N . HIS A 1 164 ? -9.891 13.235 4.416 1.00 89.12 164 HIS A N 1
ATOM 1338 C CA . HIS A 1 164 ? -10.243 13.676 3.053 1.00 89.12 164 HIS A CA 1
ATOM 1339 C C . HIS A 1 164 ? -9.933 12.638 1.952 1.00 89.12 164 HIS A C 1
ATOM 1341 O O . HIS A 1 164 ? -9.505 13.001 0.859 1.00 89.12 164 HIS A O 1
ATOM 1347 N N . ALA A 1 165 ? -10.173 11.362 2.250 1.00 87.44 165 ALA A N 1
ATOM 1348 C CA . ALA A 1 165 ? -9.873 10.228 1.386 1.00 87.44 165 ALA A CA 1
ATOM 1349 C C . ALA A 1 165 ? -11.153 9.451 1.035 1.00 87.44 165 ALA A C 1
ATOM 1351 O O . ALA A 1 165 ? -12.133 9.463 1.789 1.00 87.44 165 ALA A O 1
ATOM 1352 N N . GLN A 1 166 ? -11.157 8.784 -0.116 1.00 90.06 166 GLN A N 1
ATOM 1353 C CA . GLN A 1 166 ? -12.200 7.847 -0.520 1.00 90.06 166 GLN A CA 1
ATOM 1354 C C . GLN A 1 166 ? -12.078 6.519 0.235 1.00 90.06 166 GLN A C 1
ATOM 1356 O O . GLN A 1 166 ? -11.036 6.185 0.788 1.00 90.06 166 GLN A O 1
ATOM 1361 N N . LYS A 1 167 ? -13.146 5.714 0.206 1.00 91.38 167 LYS A N 1
ATOM 1362 C CA . LYS A 1 167 ? -13.228 4.419 0.901 1.00 91.38 167 LYS A CA 1
ATOM 1363 C C . LYS A 1 167 ? -12.017 3.505 0.661 1.00 91.38 167 LYS A C 1
ATOM 1365 O O . LYS A 1 167 ? -11.450 3.005 1.621 1.00 91.38 167 LYS A O 1
ATOM 1370 N N . ASN A 1 168 ? -11.598 3.325 -0.591 1.00 89.94 168 ASN A N 1
ATOM 1371 C CA . ASN A 1 168 ? -10.459 2.455 -0.913 1.00 89.94 168 ASN A CA 1
ATOM 1372 C C . ASN A 1 168 ? -9.119 3.066 -0.476 1.00 89.94 168 ASN A C 1
ATOM 1374 O O . ASN A 1 168 ? -8.254 2.346 0.008 1.00 89.94 168 ASN A O 1
ATOM 1378 N N . GLU A 1 169 ? -8.981 4.392 -0.566 1.00 90.44 169 GLU A N 1
ATOM 1379 C CA . GLU A 1 169 ? -7.782 5.106 -0.111 1.00 90.44 169 GLU A CA 1
ATOM 1380 C C . GLU A 1 169 ? -7.599 4.987 1.412 1.00 90.44 169 GLU A C 1
ATOM 1382 O O . GLU A 1 169 ? -6.470 4.941 1.890 1.00 90.44 169 GLU A O 1
ATOM 1387 N N . LEU A 1 170 ? -8.692 4.893 2.184 1.00 94.00 170 LEU A N 1
ATOM 1388 C CA . LEU A 1 170 ? -8.626 4.630 3.627 1.00 94.00 170 LEU A CA 1
ATOM 1389 C C . LEU A 1 170 ? -8.065 3.236 3.935 1.00 94.00 170 LEU A C 1
ATOM 1391 O O . LEU A 1 170 ? -7.242 3.085 4.836 1.00 94.00 170 LEU A O 1
ATOM 1395 N N . LEU A 1 171 ? -8.488 2.225 3.175 1.00 95.25 171 LEU A N 1
ATOM 1396 C CA . LEU A 1 171 ? -7.986 0.860 3.326 1.00 95.25 171 LEU A CA 1
ATOM 1397 C C . LEU A 1 171 ? -6.500 0.780 2.939 1.00 95.25 171 LEU A C 1
ATOM 1399 O O . LEU A 1 171 ? -5.701 0.193 3.666 1.00 95.25 171 LEU A O 1
ATOM 1403 N N . ASP A 1 172 ? -6.109 1.433 1.840 1.00 92.88 172 ASP A N 1
ATOM 1404 C CA . ASP A 1 172 ? -4.706 1.525 1.417 1.00 92.88 172 ASP A CA 1
ATOM 1405 C C . ASP A 1 172 ? -3.845 2.254 2.456 1.00 92.88 172 ASP A C 1
ATOM 1407 O O . ASP A 1 172 ? -2.717 1.841 2.732 1.00 92.88 172 ASP A O 1
ATOM 1411 N N . LEU A 1 173 ? -4.382 3.308 3.077 1.00 95.19 173 LEU A N 1
ATOM 1412 C CA . LEU A 1 173 ? -3.717 4.005 4.170 1.00 95.19 173 LEU A CA 1
ATOM 1413 C C . LEU A 1 173 ? -3.515 3.089 5.380 1.00 95.19 173 LEU A C 1
ATOM 1415 O O . LEU A 1 173 ? -2.412 3.057 5.915 1.00 95.19 173 LEU A O 1
ATOM 1419 N N . ALA A 1 174 ? -4.533 2.328 5.792 1.00 96.62 174 ALA A N 1
ATOM 1420 C CA . ALA A 1 174 ? -4.413 1.377 6.899 1.00 96.62 174 ALA A CA 1
ATOM 1421 C C . ALA A 1 174 ? -3.304 0.343 6.651 1.00 96.62 174 ALA A C 1
ATOM 1423 O O . ALA A 1 174 ? -2.505 0.057 7.542 1.00 96.62 174 ALA A O 1
ATOM 1424 N N . GLU A 1 175 ? -3.220 -0.174 5.424 1.00 94.56 175 GLU A N 1
ATOM 1425 C CA . GLU A 1 175 ? -2.169 -1.105 5.020 1.00 94.56 175 GLU A CA 1
ATOM 1426 C C . GLU A 1 175 ? -0.782 -0.460 5.111 1.00 94.56 175 GLU A C 1
ATOM 1428 O O . GLU A 1 175 ? 0.105 -1.012 5.760 1.00 94.56 175 GLU A O 1
ATOM 1433 N N . LYS A 1 176 ? -0.598 0.745 4.555 1.00 94.56 176 LYS A N 1
ATOM 1434 C CA . LYS A 1 176 ? 0.671 1.481 4.674 1.00 94.56 176 LYS A CA 1
ATOM 1435 C C . LYS A 1 176 ? 1.040 1.762 6.134 1.00 94.56 176 LYS A C 1
ATOM 1437 O O . LYS A 1 176 ? 2.193 1.612 6.518 1.00 94.56 176 LYS A O 1
ATOM 1442 N N . MET A 1 177 ? 0.061 2.137 6.955 1.00 96.50 177 MET A N 1
ATOM 1443 C CA . MET A 1 177 ? 0.259 2.415 8.377 1.00 96.50 177 MET A CA 1
ATOM 1444 C C . MET A 1 177 ? 0.710 1.189 9.171 1.00 96.50 177 MET A C 1
ATOM 1446 O O . MET A 1 177 ? 1.411 1.356 10.164 1.00 96.50 177 MET A O 1
ATOM 1450 N N . SER A 1 178 ? 0.345 -0.025 8.752 1.00 94.81 178 SER A N 1
ATOM 1451 C CA . SER A 1 178 ? 0.778 -1.257 9.427 1.00 94.81 178 SER A CA 1
ATOM 1452 C C . SER A 1 178 ? 2.286 -1.494 9.371 1.00 94.81 178 SER A C 1
ATOM 1454 O O . SER A 1 178 ? 2.828 -2.158 10.248 1.00 94.81 178 SER A O 1
ATOM 1456 N N . LEU A 1 179 ? 2.963 -0.897 8.386 1.00 94.25 179 LEU A N 1
ATOM 1457 C CA . LEU A 1 179 ? 4.409 -1.002 8.197 1.00 94.25 179 LEU A CA 1
ATOM 1458 C C . LEU A 1 179 ? 5.199 -0.019 9.069 1.00 94.25 179 LEU A C 1
ATOM 1460 O O . LEU A 1 179 ? 6.411 -0.151 9.188 1.00 94.25 179 LEU A O 1
ATOM 1464 N N . ILE A 1 180 ? 4.534 0.984 9.649 1.00 95.38 180 ILE A N 1
ATOM 1465 C CA . ILE A 1 180 ? 5.199 2.029 10.427 1.00 95.38 180 ILE A CA 1
ATOM 1466 C C . ILE A 1 180 ? 5.565 1.500 11.810 1.00 95.38 180 ILE A C 1
ATOM 1468 O O . ILE A 1 180 ? 4.717 0.961 12.525 1.00 95.38 180 ILE A O 1
ATOM 1472 N N . GLU A 1 181 ? 6.804 1.718 12.226 1.00 93.81 181 GLU A N 1
ATOM 1473 C CA . GLU A 1 181 ? 7.231 1.489 13.602 1.00 93.81 181 GLU A CA 1
ATOM 1474 C C . GLU A 1 181 ? 7.088 2.762 14.439 1.00 93.81 181 GLU A C 1
ATOM 1476 O O . GLU A 1 181 ? 7.279 3.874 13.946 1.00 93.81 181 GLU A O 1
ATOM 1481 N N . GLU A 1 182 ? 6.768 2.613 15.726 1.00 93.25 182 GLU A N 1
ATOM 1482 C CA . GLU A 1 182 ? 6.538 3.752 16.624 1.00 93.25 182 GLU A CA 1
ATOM 1483 C C . GLU A 1 182 ? 7.751 4.693 16.692 1.00 93.25 182 GLU A C 1
ATOM 1485 O O . GLU A 1 182 ? 7.589 5.910 16.651 1.00 93.25 182 GLU A O 1
ATOM 1490 N N . HIS A 1 183 ? 8.969 4.143 16.695 1.00 94.94 183 HIS A N 1
ATOM 1491 C CA . HIS A 1 183 ? 10.200 4.930 16.765 1.00 94.94 183 HIS A CA 1
ATOM 1492 C C . HIS A 1 183 ? 10.458 5.784 15.505 1.00 94.94 183 HIS A C 1
ATOM 1494 O O . HIS A 1 183 ? 11.184 6.774 15.569 1.00 94.94 183 HIS A O 1
ATOM 1500 N N . TRP A 1 184 ? 9.840 5.465 14.357 1.00 96.12 184 TRP A N 1
ATOM 1501 C CA . TRP A 1 184 ? 9.973 6.273 13.134 1.00 96.12 184 TRP A CA 1
ATOM 1502 C C . TRP A 1 184 ? 9.282 7.629 13.262 1.00 96.12 184 TRP A C 1
ATOM 1504 O O . TRP A 1 184 ? 9.671 8.588 12.596 1.00 96.12 184 TRP A O 1
ATOM 1514 N N . LEU A 1 185 ? 8.268 7.722 14.127 1.00 94.56 185 LEU A N 1
ATOM 1515 C CA . LEU A 1 185 ? 7.517 8.953 14.364 1.00 94.56 185 LEU A CA 1
ATOM 1516 C C . LEU A 1 185 ? 8.412 10.064 14.926 1.00 94.56 185 LEU A C 1
ATOM 1518 O O . LEU A 1 185 ? 8.219 11.232 14.594 1.00 94.56 185 LEU A O 1
ATOM 1522 N N . GLU A 1 186 ? 9.414 9.698 15.727 1.00 94.12 186 GLU A N 1
ATOM 1523 C CA . GLU A 1 186 ? 10.387 10.630 16.307 1.00 94.12 186 GLU A CA 1
ATOM 1524 C C . GLU A 1 186 ? 11.429 11.104 15.283 1.00 94.12 186 GLU A C 1
ATOM 1526 O O . GLU A 1 186 ? 11.916 12.230 15.371 1.00 94.12 186 GLU A O 1
ATOM 1531 N N . LEU A 1 187 ? 11.738 10.270 14.285 1.00 95.31 187 LEU A N 1
ATOM 1532 C CA . LEU A 1 187 ? 12.674 10.582 13.195 1.00 95.31 187 LEU A CA 1
ATOM 1533 C C . LEU A 1 187 ? 12.036 11.461 12.105 1.00 95.31 187 LEU A C 1
ATOM 1535 O O . LEU A 1 187 ? 12.736 12.139 11.351 1.00 95.31 187 LEU A O 1
ATOM 1539 N N . GLY A 1 188 ? 10.703 11.492 12.056 1.00 93.56 188 GLY A N 1
ATOM 1540 C CA . GLY A 1 188 ? 9.928 12.445 11.273 1.00 93.56 188 GLY A CA 1
ATOM 1541 C C . GLY A 1 188 ? 9.655 12.034 9.824 1.00 93.56 188 GLY A C 1
ATOM 1542 O O . GLY A 1 188 ? 9.967 10.939 9.358 1.00 93.56 188 GLY A O 1
ATOM 1543 N N . LEU A 1 189 ? 9.015 12.953 9.099 1.00 92.88 189 LEU A N 1
ATOM 1544 C CA . LEU A 1 189 ? 8.382 12.701 7.800 1.00 92.88 189 LEU A CA 1
ATOM 1545 C C . LEU A 1 189 ? 9.349 12.199 6.717 1.00 92.88 189 LEU A C 1
ATOM 1547 O O . LEU A 1 189 ? 9.003 11.270 5.989 1.00 92.88 189 LEU A O 1
ATOM 1551 N N . GLU A 1 190 ? 10.535 12.797 6.586 1.00 93.69 190 GLU A N 1
ATOM 1552 C CA . GLU A 1 190 ? 11.483 12.419 5.525 1.00 93.69 190 GLU A CA 1
ATOM 1553 C C . GLU A 1 190 ? 12.074 11.024 5.761 1.00 93.69 190 GLU A C 1
ATOM 1555 O O . GLU A 1 190 ? 12.171 10.240 4.820 1.00 93.69 190 GLU A O 1
ATOM 1560 N N . TYR A 1 191 ? 12.352 10.665 7.019 1.00 95.12 191 TYR A N 1
ATOM 1561 C CA . TYR A 1 191 ? 12.786 9.313 7.367 1.00 95.12 191 TYR A CA 1
ATOM 1562 C C . TYR A 1 191 ? 11.705 8.278 7.040 1.00 95.12 191 TYR A C 1
ATOM 1564 O O . TYR A 1 191 ? 11.989 7.263 6.409 1.00 95.12 191 TYR A O 1
ATOM 1572 N N . ILE A 1 192 ? 10.445 8.554 7.400 1.00 95.62 192 ILE A N 1
ATOM 1573 C CA . ILE A 1 192 ? 9.325 7.656 7.085 1.00 95.62 192 ILE A CA 1
ATOM 1574 C C . ILE A 1 192 ? 9.202 7.455 5.571 1.00 95.62 192 ILE A C 1
ATOM 1576 O O . ILE A 1 192 ? 9.059 6.321 5.122 1.00 95.62 192 ILE A O 1
ATOM 1580 N N . LYS A 1 193 ? 9.287 8.524 4.766 1.00 92.75 193 LYS A N 1
ATOM 1581 C CA . LYS A 1 193 ? 9.260 8.403 3.297 1.00 92.75 193 LYS A CA 1
ATOM 1582 C C . LYS A 1 193 ? 10.386 7.515 2.776 1.00 92.75 193 LYS A C 1
ATOM 1584 O O . LYS A 1 193 ? 10.144 6.670 1.918 1.00 92.75 193 LYS A O 1
ATOM 1589 N N . GLU A 1 194 ? 11.596 7.698 3.297 1.00 92.75 194 GL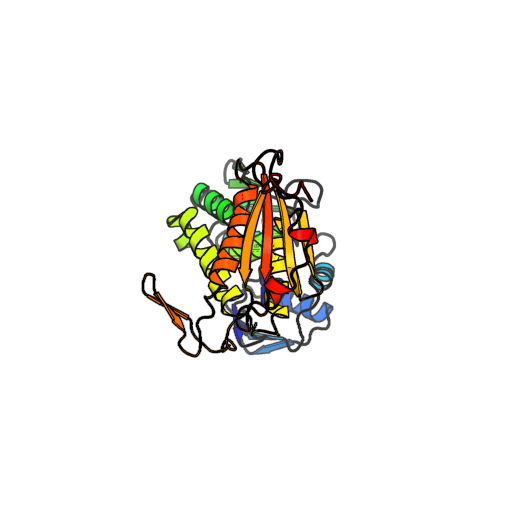U A N 1
ATOM 1590 C CA . GLU A 1 194 ? 12.754 6.896 2.916 1.00 92.75 194 GLU A CA 1
ATOM 1591 C C . GLU A 1 194 ? 12.546 5.411 3.259 1.00 92.75 194 GLU A C 1
ATOM 1593 O O . GLU A 1 194 ? 12.737 4.544 2.404 1.00 92.75 194 GLU A O 1
ATOM 1598 N N . GLN A 1 195 ? 12.064 5.099 4.465 1.00 94.00 195 GLN A N 1
ATOM 1599 C CA . GLN A 1 195 ? 11.781 3.714 4.850 1.00 94.00 195 GLN A CA 1
ATOM 1600 C C . GLN A 1 195 ? 10.665 3.095 4.007 1.00 94.00 195 GLN A C 1
ATOM 1602 O O . GLN A 1 195 ? 10.792 1.958 3.555 1.00 94.00 195 GLN A O 1
ATOM 1607 N N . MET A 1 196 ? 9.599 3.845 3.720 1.00 92.62 196 MET A N 1
ATOM 1608 C CA . MET A 1 196 ? 8.522 3.378 2.842 1.00 92.62 196 MET A CA 1
ATOM 1609 C C . MET A 1 196 ? 9.026 3.079 1.425 1.00 92.62 196 MET A C 1
ATOM 1611 O O . MET A 1 196 ? 8.601 2.093 0.816 1.00 92.62 196 MET A O 1
ATOM 1615 N N . PHE A 1 197 ? 9.961 3.885 0.912 1.00 92.69 197 PHE A N 1
ATOM 1616 C CA . PHE A 1 197 ? 10.629 3.620 -0.359 1.00 92.69 197 PHE A CA 1
ATOM 1617 C C . PHE A 1 197 ? 11.423 2.308 -0.309 1.00 92.69 197 PHE A C 1
ATOM 1619 O O . PHE A 1 197 ? 11.236 1.446 -1.173 1.00 92.69 197 PHE A O 1
ATOM 1626 N N . TYR A 1 198 ? 12.252 2.108 0.721 1.00 92.06 198 TYR A N 1
ATOM 1627 C CA . TYR A 1 198 ? 13.039 0.881 0.860 1.00 92.06 198 TYR A CA 1
ATOM 1628 C C . TYR A 1 198 ? 12.182 -0.364 1.058 1.00 92.06 198 TYR A C 1
ATOM 1630 O O . TYR A 1 198 ? 12.488 -1.389 0.458 1.00 92.06 198 TYR A O 1
ATOM 1638 N N . LEU A 1 199 ? 11.103 -0.286 1.838 1.00 91.31 199 LEU A N 1
ATOM 1639 C CA . LEU A 1 199 ? 10.165 -1.394 2.015 1.00 91.31 199 LEU A CA 1
ATOM 1640 C C . LEU A 1 199 ? 9.491 -1.780 0.695 1.00 91.31 199 LEU A C 1
ATOM 1642 O O . LEU A 1 199 ? 9.346 -2.964 0.397 1.00 91.31 199 LEU A O 1
ATOM 1646 N N . SER A 1 200 ? 9.107 -0.790 -0.117 1.00 90.44 200 SER A N 1
ATOM 1647 C CA . SER A 1 200 ? 8.528 -1.025 -1.445 1.00 90.44 200 SER A CA 1
ATOM 1648 C C . SER A 1 200 ? 9.529 -1.688 -2.400 1.00 90.44 200 SER A C 1
ATOM 1650 O O . SER A 1 200 ? 9.171 -2.597 -3.155 1.00 90.44 200 SER A O 1
ATOM 1652 N N . LEU A 1 201 ? 10.794 -1.257 -2.353 1.00 92.81 201 LEU A N 1
ATOM 1653 C CA . LEU A 1 201 ? 11.870 -1.843 -3.146 1.00 92.81 201 LEU A CA 1
ATOM 1654 C C . LEU A 1 201 ? 12.183 -3.273 -2.686 1.00 92.81 201 LEU A C 1
ATOM 1656 O O . LEU A 1 201 ? 12.146 -4.186 -3.498 1.00 92.81 201 LEU A O 1
ATOM 1660 N N . GLU A 1 202 ? 12.449 -3.488 -1.401 1.00 91.38 202 GLU A N 1
ATOM 1661 C CA . GLU A 1 202 ? 12.853 -4.781 -0.840 1.00 91.38 202 GLU A CA 1
ATOM 1662 C C . GLU A 1 202 ? 11.721 -5.815 -0.873 1.00 91.38 202 GLU A C 1
ATOM 1664 O O . GLU A 1 202 ? 11.854 -6.866 -1.500 1.00 91.38 202 GLU A O 1
ATOM 1669 N N . GLY A 1 203 ? 10.589 -5.502 -0.238 1.00 84.94 203 GLY A N 1
ATOM 1670 C CA . GLY A 1 203 ? 9.459 -6.422 -0.088 1.00 84.94 203 GLY A CA 1
ATOM 1671 C C . GLY A 1 203 ? 8.573 -6.534 -1.329 1.00 84.94 203 GLY A C 1
ATOM 1672 O O . GLY A 1 203 ? 7.710 -7.406 -1.394 1.00 84.94 203 GLY A O 1
ATOM 1673 N N . GLY A 1 204 ? 8.765 -5.653 -2.311 1.00 88.62 204 GLY A N 1
ATOM 1674 C CA . GLY A 1 204 ? 8.070 -5.689 -3.591 1.00 88.62 204 GLY A CA 1
ATOM 1675 C C . GLY A 1 204 ? 9.034 -6.019 -4.714 1.00 88.62 204 GLY A C 1
ATOM 1676 O O . GLY A 1 204 ? 9.231 -7.180 -5.075 1.00 88.62 204 GLY A O 1
ATOM 1677 N N . LEU A 1 205 ? 9.640 -4.976 -5.275 1.00 93.12 205 LEU A N 1
ATOM 1678 C CA . LEU A 1 205 ? 10.376 -5.078 -6.528 1.00 93.12 205 LEU A CA 1
ATOM 1679 C C . LEU A 1 205 ? 11.519 -6.086 -6.472 1.00 93.12 205 LEU A C 1
ATOM 1681 O O . LEU A 1 205 ? 11.640 -6.846 -7.408 1.00 93.12 205 LEU A O 1
ATOM 1685 N N . LEU A 1 206 ? 12.315 -6.181 -5.411 1.00 93.88 206 LEU A N 1
ATOM 1686 C CA . LEU A 1 206 ? 13.429 -7.134 -5.328 1.00 93.88 206 LEU A CA 1
ATOM 1687 C C . LEU A 1 206 ? 12.990 -8.568 -4.990 1.00 93.88 206 LEU A C 1
ATOM 1689 O O . LEU A 1 206 ? 13.818 -9.471 -5.038 1.00 93.88 206 LEU A O 1
ATOM 1693 N N . THR A 1 207 ? 11.719 -8.806 -4.675 1.00 91.62 207 THR A N 1
ATOM 1694 C CA . THR A 1 207 ? 11.224 -10.136 -4.276 1.00 91.62 207 THR A CA 1
ATOM 1695 C C . THR A 1 207 ? 10.370 -10.797 -5.360 1.00 91.62 207 THR A C 1
ATOM 1697 O O . THR A 1 207 ? 10.307 -12.020 -5.444 1.00 91.62 207 THR A O 1
ATOM 1700 N N . ILE A 1 208 ? 9.725 -10.013 -6.226 1.00 91.88 208 ILE A N 1
ATOM 1701 C CA . ILE A 1 208 ? 8.835 -10.540 -7.270 1.00 91.88 208 ILE A CA 1
ATOM 1702 C C . ILE A 1 208 ? 9.649 -11.259 -8.367 1.00 91.88 208 ILE A C 1
ATOM 1704 O O . ILE A 1 208 ? 10.616 -10.692 -8.864 1.00 91.88 208 ILE A O 1
ATOM 1708 N N . PRO A 1 209 ? 9.299 -12.477 -8.803 1.00 91.88 209 PRO A N 1
ATOM 1709 C CA . PRO A 1 209 ? 9.967 -13.112 -9.942 1.00 91.88 209 PRO A CA 1
ATOM 1710 C C . PRO A 1 209 ? 9.721 -12.327 -11.241 1.00 91.88 209 PRO A C 1
ATOM 1712 O O . PRO A 1 209 ? 8.710 -11.637 -11.390 1.00 91.88 209 PRO A O 1
ATOM 1715 N N . GLY A 1 210 ? 10.673 -12.381 -12.167 1.00 91.81 210 GLY A N 1
ATOM 1716 C CA . GLY A 1 210 ? 10.610 -11.582 -13.391 1.00 91.81 210 GLY A CA 1
ATOM 1717 C C . GLY A 1 210 ? 11.856 -11.723 -14.244 1.00 91.81 210 GLY A C 1
ATOM 1718 O O . GLY A 1 210 ? 12.493 -10.720 -14.549 1.00 91.81 210 GLY A O 1
ATOM 1719 N N . THR A 1 211 ? 12.239 -12.959 -14.559 1.00 93.94 211 THR A N 1
ATOM 1720 C CA . THR A 1 211 ? 13.309 -13.224 -15.526 1.00 93.94 211 THR A CA 1
ATOM 1721 C C . THR A 1 211 ? 12.926 -12.742 -16.917 1.00 93.94 211 THR A C 1
ATOM 1723 O O . THR A 1 211 ? 11.743 -12.639 -17.233 1.00 93.94 211 THR A O 1
ATOM 1726 N N . SER A 1 212 ? 13.917 -12.455 -17.765 1.00 92.00 212 SER A N 1
ATOM 1727 C CA . SER A 1 212 ? 13.665 -12.002 -19.137 1.00 92.00 212 SER A CA 1
ATOM 1728 C C . SER A 1 212 ? 12.788 -12.990 -19.923 1.00 92.00 212 SER A C 1
ATOM 1730 O O . SER A 1 212 ? 13.222 -14.099 -20.262 1.00 92.00 212 SER A O 1
ATOM 1732 N N . GLY A 1 213 ? 11.568 -12.564 -20.249 1.00 90.50 213 GLY A N 1
ATOM 1733 C CA . GLY A 1 213 ? 10.509 -13.347 -20.886 1.00 90.50 213 GLY A CA 1
ATOM 1734 C C . GLY A 1 213 ? 9.361 -13.770 -19.953 1.00 90.50 213 GLY A C 1
ATOM 1735 O O . GLY A 1 213 ? 8.350 -14.266 -20.453 1.00 90.50 213 GLY A O 1
ATOM 1736 N N . ASP A 1 214 ? 9.484 -13.579 -18.634 1.00 93.25 214 ASP A N 1
ATOM 1737 C CA . ASP A 1 214 ? 8.446 -13.854 -17.625 1.00 93.25 214 ASP A CA 1
ATOM 1738 C C . ASP A 1 214 ? 8.186 -12.656 -16.685 1.00 93.25 214 ASP A C 1
ATOM 1740 O O . ASP A 1 214 ? 8.074 -12.762 -15.465 1.00 93.25 214 ASP A O 1
ATOM 1744 N N . GLU A 1 215 ? 8.060 -11.455 -17.248 1.00 94.88 215 GLU A N 1
ATOM 1745 C CA . GLU A 1 215 ? 7.914 -10.204 -16.491 1.00 94.88 215 GLU A CA 1
ATOM 1746 C C . GLU A 1 215 ? 6.466 -9.911 -16.058 1.00 94.88 215 GLU A C 1
ATOM 1748 O O . GLU A 1 215 ? 6.159 -8.829 -15.552 1.00 94.88 215 GLU A O 1
ATOM 1753 N N . SER A 1 216 ? 5.530 -10.841 -16.267 1.00 93.56 216 SER A N 1
ATOM 1754 C CA . SER A 1 216 ? 4.096 -10.570 -16.092 1.00 93.56 216 SER A CA 1
ATOM 1755 C C . SER A 1 216 ? 3.740 -10.153 -14.662 1.00 93.56 216 SER A C 1
ATOM 1757 O O . SER A 1 216 ? 2.939 -9.237 -14.476 1.00 93.56 216 SER A O 1
ATOM 1759 N N . LEU A 1 217 ? 4.352 -10.783 -13.655 1.00 92.75 217 LEU A N 1
ATOM 1760 C CA . LEU A 1 217 ? 4.077 -10.496 -12.244 1.00 92.75 217 LEU A CA 1
ATOM 1761 C C . LEU A 1 217 ? 4.611 -9.123 -11.821 1.00 92.75 217 LEU A C 1
ATOM 1763 O O . LEU A 1 217 ? 3.868 -8.329 -11.237 1.00 92.75 217 LEU A O 1
ATOM 1767 N N . VAL A 1 218 ? 5.866 -8.809 -12.158 1.00 94.94 218 VAL A N 1
ATOM 1768 C CA . VAL A 1 218 ? 6.458 -7.496 -11.862 1.00 94.94 218 VAL A CA 1
ATOM 1769 C C . VAL A 1 218 ? 5.760 -6.381 -12.644 1.00 94.94 218 VAL A C 1
ATOM 1771 O O . VAL A 1 218 ? 5.498 -5.315 -12.087 1.00 94.94 218 VAL A O 1
ATOM 1774 N N . ARG A 1 219 ? 5.347 -6.633 -13.892 1.00 96.12 219 ARG A N 1
ATOM 1775 C CA . ARG A 1 219 ? 4.585 -5.674 -14.700 1.00 96.12 219 ARG A CA 1
ATOM 1776 C C . ARG A 1 219 ? 3.248 -5.319 -14.061 1.00 96.12 219 ARG A C 1
ATOM 1778 O O . ARG A 1 219 ? 2.921 -4.137 -13.980 1.00 96.12 219 ARG A O 1
ATOM 1785 N N . GLU A 1 220 ? 2.480 -6.308 -13.603 1.00 94.69 220 GLU A N 1
ATOM 1786 C CA . GLU A 1 220 ? 1.200 -6.040 -12.935 1.00 94.69 220 GLU A CA 1
ATOM 1787 C C . GLU A 1 220 ? 1.399 -5.318 -11.596 1.00 94.69 220 GLU A C 1
ATOM 1789 O O . GLU A 1 220 ? 0.642 -4.397 -11.291 1.00 94.69 220 GLU A O 1
ATOM 1794 N N . PHE A 1 221 ? 2.459 -5.638 -10.845 1.00 93.88 221 PHE A N 1
ATOM 1795 C CA . PH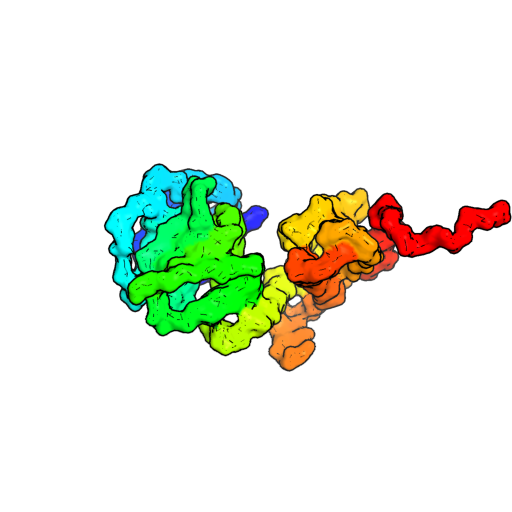E A 1 221 ? 2.814 -4.896 -9.631 1.00 93.88 221 PHE A CA 1
ATOM 1796 C C . PHE A 1 221 ? 3.122 -3.418 -9.922 1.00 93.88 221 PHE A C 1
ATOM 1798 O O . PHE A 1 221 ? 2.558 -2.528 -9.282 1.00 93.88 221 PHE A O 1
ATOM 1805 N N . VAL A 1 222 ? 3.978 -3.136 -10.911 1.00 96.25 222 VAL A N 1
ATOM 1806 C CA . VAL A 1 222 ? 4.325 -1.760 -11.313 1.00 96.25 222 VAL A CA 1
ATOM 1807 C C . VAL A 1 222 ? 3.090 -1.022 -11.818 1.00 96.25 222 VAL A C 1
ATOM 1809 O O . VAL A 1 222 ? 2.877 0.135 -11.462 1.00 96.25 222 VAL A O 1
ATOM 1812 N N . LYS A 1 223 ? 2.235 -1.691 -12.594 1.00 95.62 223 LYS A N 1
ATOM 1813 C CA . LYS A 1 223 ? 0.978 -1.131 -13.090 1.00 95.62 223 LYS A CA 1
ATOM 1814 C C . LYS A 1 223 ? 0.030 -0.748 -11.954 1.00 95.62 223 LYS A C 1
ATOM 1816 O O . LYS A 1 223 ? -0.447 0.383 -11.956 1.00 95.62 223 LYS A O 1
ATOM 1821 N N . GLU A 1 224 ? -0.194 -1.626 -10.970 1.00 91.75 224 GLU A N 1
ATOM 1822 C CA . GLU A 1 224 ? -1.033 -1.333 -9.792 1.00 91.75 224 GLU A CA 1
ATOM 1823 C C . GLU A 1 224 ? -0.491 -0.128 -9.011 1.00 91.75 224 GLU A C 1
ATOM 1825 O O . GLU A 1 224 ? -1.259 0.752 -8.620 1.00 91.75 224 GLU A O 1
ATOM 1830 N N . LYS A 1 225 ? 0.833 -0.047 -8.824 1.00 92.00 225 LYS A N 1
ATOM 1831 C CA . LYS A 1 225 ? 1.477 1.060 -8.099 1.00 92.00 225 LYS A CA 1
ATOM 1832 C C . LYS A 1 225 ? 1.465 2.378 -8.868 1.00 92.00 225 LYS A C 1
ATOM 1834 O O . LYS A 1 225 ? 1.348 3.430 -8.249 1.00 92.00 225 LYS A O 1
ATOM 1839 N N . LEU A 1 226 ? 1.589 2.340 -10.192 1.00 94.81 226 LEU A N 1
ATOM 1840 C CA . LEU A 1 226 ? 1.693 3.537 -11.024 1.00 94.81 226 LEU A CA 1
ATOM 1841 C C . LEU A 1 226 ? 0.331 4.128 -11.397 1.00 94.81 226 LEU A C 1
ATOM 1843 O O . LEU A 1 226 ? 0.201 5.347 -11.507 1.00 94.81 226 LEU A O 1
ATOM 1847 N N . GLN A 1 227 ? -0.682 3.278 -11.587 1.00 93.88 227 GLN A N 1
ATOM 1848 C CA . GLN A 1 227 ? -2.010 3.652 -12.078 1.00 93.88 227 GLN A CA 1
ATOM 1849 C C . GLN A 1 227 ? -2.664 4.841 -11.342 1.00 93.88 227 GLN A C 1
ATOM 1851 O O . GLN A 1 227 ? -3.222 5.693 -12.033 1.00 93.88 227 GLN A O 1
ATOM 1856 N N . PRO A 1 228 ? -2.585 4.982 -10.001 1.00 90.38 228 PRO A N 1
ATOM 1857 C CA . PRO A 1 228 ? -3.179 6.125 -9.297 1.00 90.38 228 PRO A CA 1
ATOM 1858 C C . PRO A 1 228 ? -2.552 7.478 -9.662 1.00 90.38 228 PRO A C 1
ATOM 1860 O O . PRO A 1 228 ? -3.161 8.529 -9.454 1.00 90.38 228 PRO A O 1
ATOM 1863 N N . PHE A 1 229 ? -1.325 7.467 -10.185 1.00 92.25 229 PHE A N 1
ATOM 1864 C CA . PHE A 1 229 ? -0.525 8.669 -10.389 1.00 92.25 229 PHE A CA 1
ATOM 1865 C C . PHE A 1 229 ? -0.481 9.126 -11.845 1.00 92.25 229 PHE A C 1
ATOM 1867 O O . PHE A 1 229 ? -0.090 10.262 -12.102 1.00 92.25 229 PHE A O 1
ATOM 1874 N N . VAL A 1 230 ? -0.939 8.318 -12.799 1.00 94.94 230 VAL A N 1
ATOM 1875 C CA . VAL A 1 230 ? -0.866 8.600 -14.244 1.00 94.94 230 VAL A CA 1
ATOM 1876 C C . VAL A 1 230 ? -2.248 8.804 -14.862 1.00 94.94 230 VAL A C 1
ATOM 1878 O O . VAL A 1 230 ? -3.258 8.453 -14.262 1.00 94.94 230 VAL A O 1
ATOM 1881 N N . ASP A 1 231 ? -2.305 9.417 -16.045 1.00 94.06 231 ASP A N 1
ATOM 1882 C CA . ASP A 1 231 ? -3.578 9.685 -16.731 1.00 94.06 231 ASP A CA 1
ATOM 1883 C C . ASP A 1 231 ? -3.974 8.512 -17.636 1.00 94.06 231 ASP A C 1
ATOM 1885 O O . ASP A 1 231 ? -5.152 8.185 -17.768 1.00 94.06 231 ASP A O 1
ATOM 1889 N N . ASN A 1 232 ? -2.980 7.866 -18.251 1.00 94.50 232 ASN A N 1
ATOM 1890 C CA . ASN A 1 232 ? -3.161 6.668 -19.057 1.00 94.50 232 ASN A CA 1
ATOM 1891 C C . ASN A 1 232 ? -2.052 5.656 -18.766 1.00 94.50 232 ASN A C 1
ATOM 1893 O O . ASN A 1 232 ? -0.896 6.037 -18.571 1.00 94.50 232 ASN A O 1
ATOM 1897 N N . ILE A 1 233 ? -2.412 4.375 -18.783 1.00 96.12 233 ILE A N 1
ATOM 1898 C CA . ILE A 1 233 ? -1.495 3.250 -18.625 1.00 96.12 233 ILE A CA 1
ATOM 1899 C C . ILE A 1 233 ? -1.946 2.096 -19.520 1.00 96.12 233 ILE A C 1
ATOM 1901 O O . ILE A 1 233 ? -3.118 1.722 -19.533 1.00 96.12 233 ILE A O 1
ATOM 1905 N N . SER A 1 234 ? -1.023 1.535 -20.291 1.00 95.00 234 SER A N 1
ATOM 1906 C CA . SER A 1 234 ? -1.299 0.465 -21.247 1.00 95.00 234 SER A CA 1
ATOM 1907 C C . SER A 1 234 ? -0.096 -0.450 -21.399 1.00 95.00 234 SER A C 1
ATOM 1909 O O . SER A 1 234 ? 1.041 -0.025 -21.221 1.00 95.00 234 SER A O 1
ATOM 1911 N N . THR A 1 235 ? -0.345 -1.696 -21.777 1.00 95.31 235 THR A N 1
ATOM 1912 C CA . THR A 1 235 ? 0.705 -2.630 -22.185 1.00 95.31 235 THR A CA 1
ATOM 1913 C C . THR A 1 235 ? 0.681 -2.733 -23.702 1.00 95.31 235 THR A C 1
ATOM 1915 O O . THR A 1 235 ? -0.397 -2.905 -24.276 1.00 95.31 235 THR A O 1
ATOM 1918 N N . ASP A 1 236 ? 1.834 -2.578 -24.348 1.00 92.38 236 ASP A N 1
ATOM 1919 C CA . ASP A 1 236 ? 1.927 -2.726 -25.801 1.00 92.38 236 ASP A CA 1
ATOM 1920 C C . ASP A 1 236 ? 1.884 -4.203 -26.231 1.00 92.38 236 ASP A C 1
ATOM 1922 O O . ASP A 1 236 ? 1.781 -5.121 -25.412 1.00 92.38 236 ASP A O 1
ATOM 1926 N N . ARG A 1 237 ? 1.937 -4.450 -27.544 1.00 89.06 237 ARG A N 1
ATOM 1927 C CA . ARG A 1 237 ? 1.874 -5.813 -28.105 1.00 89.06 237 ARG A CA 1
ATOM 1928 C C . ARG A 1 237 ? 3.076 -6.680 -27.745 1.00 89.06 237 ARG A C 1
ATOM 1930 O O . ARG A 1 237 ? 2.983 -7.900 -27.853 1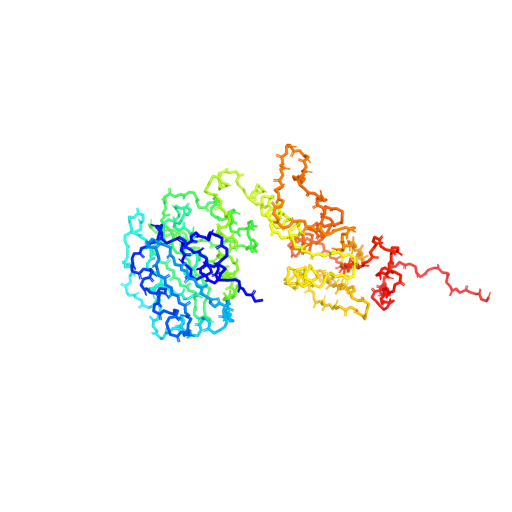.00 89.06 237 ARG A O 1
ATOM 1937 N N . HIS A 1 238 ? 4.182 -6.052 -27.373 1.00 88.75 238 HIS A N 1
ATOM 1938 C CA . HIS A 1 238 ? 5.429 -6.718 -27.045 1.00 88.75 238 HIS A CA 1
ATOM 1939 C C . HIS A 1 238 ? 5.552 -6.971 -25.547 1.00 88.75 238 HIS A C 1
ATOM 1941 O O . HIS A 1 238 ? 6.303 -7.847 -25.156 1.00 88.75 238 HIS A O 1
ATOM 1947 N N . GLY A 1 239 ? 4.752 -6.295 -24.723 1.00 91.56 239 GLY A N 1
ATOM 1948 C CA . GLY A 1 239 ? 4.694 -6.490 -23.283 1.00 91.56 239 GLY A CA 1
ATOM 1949 C C . GLY A 1 239 ? 5.292 -5.342 -22.475 1.00 91.56 239 GLY A C 1
ATOM 1950 O O . GLY A 1 239 ? 5.261 -5.430 -21.244 1.00 91.56 239 GLY A O 1
ATOM 1951 N N . ASN A 1 240 ? 5.762 -4.267 -23.119 1.00 95.44 240 ASN A N 1
ATOM 1952 C CA . ASN A 1 240 ? 6.244 -3.076 -22.425 1.00 95.44 240 ASN A CA 1
ATOM 1953 C C . ASN A 1 240 ? 5.072 -2.355 -21.750 1.00 95.44 240 ASN A C 1
ATOM 1955 O O . ASN A 1 240 ? 3.979 -2.244 -22.314 1.00 95.44 240 ASN A O 1
ATOM 1959 N N . LEU A 1 241 ? 5.300 -1.825 -20.551 1.00 96.94 241 LEU A N 1
ATOM 1960 C CA . LEU A 1 241 ? 4.316 -1.011 -19.843 1.00 96.94 241 LEU A CA 1
ATOM 1961 C C . LEU A 1 241 ? 4.563 0.467 -20.144 1.00 96.94 241 LEU A C 1
ATOM 1963 O O . LEU A 1 241 ? 5.630 1.010 -19.862 1.00 96.94 241 LEU A O 1
ATOM 1967 N N . LEU A 1 242 ? 3.550 1.116 -20.701 1.00 96.81 242 LEU A N 1
ATOM 1968 C CA . LEU A 1 242 ? 3.584 2.501 -21.143 1.00 96.81 242 LEU A CA 1
ATOM 1969 C C . LEU A 1 242 ? 2.608 3.302 -20.298 1.00 96.81 242 LEU A C 1
ATOM 1971 O O . LEU A 1 242 ? 1.429 2.958 -20.219 1.00 96.81 242 LEU A O 1
ATOM 1975 N N . ALA A 1 243 ? 3.077 4.381 -19.688 1.00 96.75 243 ALA A N 1
ATOM 1976 C CA . ALA A 1 243 ? 2.214 5.272 -18.933 1.00 96.75 243 ALA A CA 1
ATOM 1977 C C . ALA A 1 243 ? 2.554 6.729 -19.200 1.00 96.75 243 ALA A C 1
ATOM 1979 O O . ALA A 1 243 ? 3.711 7.090 -19.398 1.00 96.75 243 ALA A O 1
ATOM 1980 N N . GLU A 1 244 ? 1.552 7.597 -19.185 1.00 95.62 244 GLU A N 1
ATOM 1981 C CA . GLU A 1 244 ? 1.782 9.024 -19.353 1.00 95.62 244 GLU A CA 1
ATOM 1982 C C . GLU A 1 244 ? 0.928 9.866 -18.422 1.00 95.62 244 GLU A C 1
ATOM 1984 O O . GLU A 1 244 ? -0.200 9.512 -18.072 1.00 95.62 244 GLU A O 1
ATOM 1989 N N . LYS A 1 245 ? 1.489 11.012 -18.041 1.00 95.25 245 LYS A N 1
ATOM 1990 C CA . LYS A 1 245 ? 0.781 12.028 -17.283 1.00 95.25 245 LYS A CA 1
ATOM 1991 C C . LYS A 1 245 ? 1.116 13.427 -17.770 1.00 95.25 245 LYS A C 1
ATOM 1993 O O . LYS A 1 245 ? 2.284 13.752 -17.992 1.00 95.25 245 LYS A O 1
ATOM 1998 N N . THR A 1 246 ? 0.098 14.268 -17.884 1.00 94.94 246 THR A N 1
ATOM 1999 C CA . THR A 1 246 ? 0.255 15.708 -18.071 1.00 94.94 246 THR A CA 1
ATOM 2000 C C . THR A 1 246 ? 0.040 16.413 -16.735 1.00 94.94 246 THR A C 1
ATOM 2002 O O . THR A 1 246 ? -1.046 16.389 -16.166 1.00 94.94 246 THR A O 1
ATOM 2005 N N . TYR A 1 247 ? 1.087 17.046 -16.215 1.00 93.12 247 TYR A N 1
ATOM 2006 C CA . TYR A 1 247 ? 1.049 17.760 -14.943 1.00 93.12 247 TYR A CA 1
ATOM 2007 C C . TYR A 1 247 ? 0.695 19.235 -15.152 1.00 93.12 247 TYR A C 1
ATOM 2009 O O . TYR A 1 247 ? 1.206 19.890 -16.069 1.00 93.12 247 TYR A O 1
ATOM 2017 N N . ASN A 1 248 ? -0.131 19.774 -14.251 1.00 90.75 248 ASN A N 1
ATOM 2018 C CA . ASN A 1 248 ? -0.547 21.177 -14.222 1.00 90.75 248 ASN A CA 1
ATOM 2019 C C . ASN A 1 248 ? -1.040 21.673 -15.598 1.00 90.75 248 ASN A C 1
ATOM 2021 O O . ASN A 1 248 ? -1.958 21.090 -16.166 1.00 90.75 248 ASN A O 1
ATOM 2025 N N . SER A 1 249 ? -0.468 22.752 -16.144 1.00 89.81 249 SER A N 1
ATOM 2026 C CA . SER A 1 249 ? -0.892 23.302 -17.440 1.00 89.81 249 SER A CA 1
ATOM 2027 C C . SER A 1 249 ? -0.346 22.542 -18.653 1.00 89.81 249 SER A C 1
ATOM 2029 O O . SER A 1 249 ? -0.731 22.860 -19.774 1.00 89.81 249 SER A O 1
ATOM 2031 N N . GLY A 1 250 ? 0.568 21.583 -18.462 1.00 89.69 250 GLY A N 1
ATOM 2032 C CA . GLY A 1 250 ? 1.201 20.832 -19.551 1.00 89.69 250 GLY A CA 1
ATOM 2033 C C . GLY A 1 250 ? 2.079 21.673 -20.489 1.00 89.69 250 GLY A C 1
ATOM 2034 O O . GLY A 1 250 ? 2.530 21.174 -21.516 1.00 89.69 250 GLY A O 1
ATOM 2035 N N . ASN A 1 251 ? 2.327 22.945 -20.157 1.00 89.88 251 ASN A N 1
ATOM 2036 C CA . ASN A 1 251 ? 2.992 23.907 -21.043 1.00 89.88 251 ASN A CA 1
ATOM 2037 C C . ASN A 1 251 ? 4.522 23.771 -21.088 1.00 89.88 251 ASN A C 1
ATOM 2039 O O . ASN A 1 251 ? 5.157 24.388 -21.945 1.00 89.88 251 ASN A O 1
ATOM 2043 N N . GLY A 1 252 ? 5.123 23.020 -20.168 1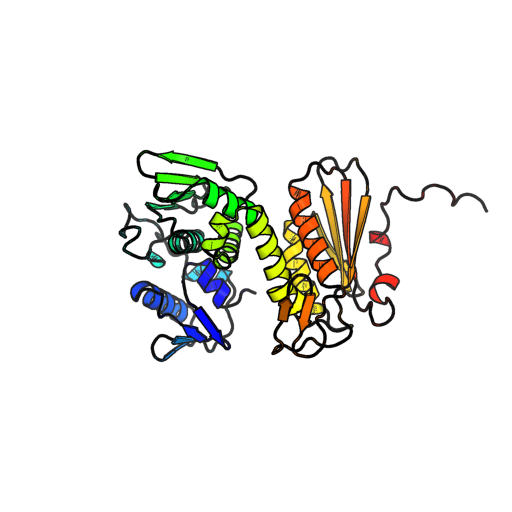.00 91.38 252 GLY A N 1
ATOM 2044 C CA . GLY A 1 252 ? 6.563 22.782 -20.147 1.00 91.38 252 GLY A CA 1
ATOM 2045 C C . GLY A 1 252 ? 6.991 21.546 -20.946 1.00 91.38 252 GLY A C 1
ATOM 2046 O O . GLY A 1 252 ? 6.319 21.147 -21.901 1.00 91.38 252 GLY A O 1
ATOM 2047 N N . PRO A 1 253 ? 8.162 20.969 -20.623 1.00 93.25 253 PRO A N 1
ATOM 2048 C CA . PRO A 1 253 ? 8.782 19.942 -21.448 1.00 93.25 253 PRO A CA 1
ATOM 2049 C C . PRO A 1 253 ? 8.014 18.618 -21.407 1.00 93.25 253 PRO A C 1
ATOM 2051 O O . PRO A 1 253 ? 7.272 18.319 -20.470 1.00 93.25 253 PRO A O 1
ATOM 2054 N N . THR A 1 254 ? 8.245 17.800 -22.433 1.00 93.38 254 THR A N 1
ATOM 2055 C CA . THR A 1 254 ? 7.930 16.371 -22.396 1.00 93.38 254 THR A CA 1
ATOM 2056 C C . THR A 1 254 ? 9.188 15.613 -21.995 1.00 93.38 254 THR A C 1
ATOM 2058 O O . THR A 1 254 ? 10.203 15.725 -22.680 1.00 93.38 254 THR A O 1
ATOM 2061 N N . ILE A 1 255 ? 9.121 14.874 -20.892 1.00 94.81 255 ILE A N 1
ATOM 2062 C CA . ILE A 1 255 ? 10.209 14.047 -20.367 1.00 94.81 255 ILE A CA 1
ATOM 2063 C C . ILE A 1 255 ? 9.821 12.584 -20.563 1.00 94.81 255 ILE A C 1
ATOM 2065 O O . ILE A 1 255 ? 8.688 12.200 -20.278 1.00 94.81 255 ILE A O 1
ATOM 2069 N N . LEU A 1 256 ? 10.756 11.781 -21.057 1.00 95.94 256 LEU A N 1
ATOM 2070 C CA . LEU A 1 256 ? 10.617 10.335 -21.156 1.00 95.94 256 LEU A CA 1
ATOM 2071 C C . LEU A 1 256 ? 11.578 9.709 -20.152 1.00 95.94 256 LEU A C 1
ATOM 2073 O O . LEU A 1 256 ? 12.769 10.012 -20.170 1.00 95.94 256 LEU A O 1
ATOM 2077 N N . LEU A 1 257 ? 11.037 8.872 -19.277 1.00 96.94 257 LEU A N 1
ATOM 2078 C CA . LEU A 1 257 ? 11.772 8.112 -18.279 1.00 96.94 257 LEU A CA 1
ATOM 2079 C C . LEU A 1 257 ? 11.612 6.628 -18.596 1.00 96.94 257 LEU A C 1
ATOM 2081 O O . LEU A 1 257 ? 10.504 6.181 -18.906 1.00 96.94 257 LEU A O 1
ATOM 2085 N N . ASN A 1 258 ? 12.709 5.883 -18.535 1.00 96.44 258 ASN A N 1
ATOM 2086 C CA . ASN A 1 258 ? 12.724 4.460 -18.834 1.00 96.44 258 ASN A CA 1
ATOM 2087 C C . ASN A 1 258 ? 13.461 3.690 -17.741 1.00 96.44 258 ASN A C 1
ATOM 2089 O O . ASN A 1 258 ? 14.438 4.195 -17.195 1.00 96.44 258 ASN A O 1
ATOM 2093 N N . ALA A 1 259 ? 12.936 2.508 -17.443 1.00 97.44 259 ALA A N 1
ATOM 2094 C CA . ALA A 1 259 ? 13.578 1.473 -16.652 1.00 97.44 259 ALA A CA 1
ATOM 2095 C C . ALA A 1 259 ? 13.208 0.105 -17.246 1.00 97.44 259 ALA A C 1
ATOM 2097 O O . ALA A 1 259 ? 12.188 0.005 -17.939 1.00 97.44 259 ALA A O 1
ATOM 2098 N N . HIS A 1 260 ? 13.986 -0.942 -16.994 1.00 96.88 260 HIS A N 1
ATOM 2099 C CA . HIS A 1 260 ? 13.621 -2.303 -17.413 1.00 96.88 260 HIS A CA 1
ATOM 2100 C C . HIS A 1 260 ? 13.090 -3.141 -16.242 1.00 96.88 260 HIS A C 1
ATOM 2102 O O . HIS A 1 260 ? 13.389 -2.881 -15.077 1.00 96.88 260 HIS A O 1
ATOM 2108 N N . LEU A 1 261 ? 12.169 -4.060 -16.542 1.00 95.62 261 LEU A N 1
ATOM 2109 C CA . LEU A 1 261 ? 11.480 -4.878 -15.537 1.00 95.62 261 LEU A CA 1
ATOM 2110 C C . LEU A 1 261 ? 12.191 -6.200 -15.262 1.00 95.62 261 LEU A C 1
ATOM 2112 O O . LEU A 1 261 ? 12.016 -6.774 -14.179 1.00 95.62 261 LEU A O 1
ATOM 2116 N N . ASP A 1 262 ? 12.898 -6.707 -16.268 1.00 95.19 262 ASP A N 1
ATOM 2117 C CA . ASP A 1 262 ? 13.463 -8.037 -16.248 1.00 95.19 262 ASP A CA 1
ATOM 2118 C C . ASP A 1 262 ? 14.727 -8.134 -15.400 1.00 95.19 262 ASP A C 1
ATOM 2120 O O . ASP A 1 262 ? 15.346 -7.149 -15.009 1.00 95.19 262 ASP A O 1
ATOM 2124 N N . THR A 1 263 ? 15.079 -9.365 -15.056 1.00 94.19 263 THR A N 1
ATOM 2125 C CA . THR A 1 263 ? 16.354 -9.685 -14.426 1.00 94.19 263 THR A CA 1
ATOM 2126 C C . THR A 1 263 ? 17.055 -10.789 -15.199 1.00 94.19 263 THR A C 1
ATOM 2128 O O . THR A 1 263 ? 16.412 -11.698 -15.729 1.00 94.19 263 THR A O 1
ATOM 2131 N N . VAL A 1 264 ? 18.391 -10.757 -15.191 1.00 90.44 264 VAL A N 1
ATOM 2132 C CA . VAL A 1 264 ? 19.241 -11.745 -15.883 1.00 90.44 264 VAL A CA 1
ATOM 2133 C C . VAL A 1 264 ? 18.915 -13.188 -15.483 1.00 90.44 264 VAL A C 1
ATOM 2135 O O . VAL A 1 264 ? 18.936 -14.093 -16.316 1.00 90.44 264 VAL A O 1
ATOM 2138 N N . VAL A 1 265 ? 18.649 -13.424 -14.195 1.00 90.50 265 VAL A N 1
ATOM 2139 C CA . VAL A 1 265 ? 18.322 -14.747 -13.643 1.00 90.50 265 VAL A CA 1
ATOM 2140 C C . VAL A 1 265 ? 17.200 -14.652 -12.614 1.00 90.50 265 VAL A C 1
ATOM 2142 O O . VAL A 1 265 ? 16.845 -13.562 -12.159 1.00 90.50 265 VAL A O 1
ATOM 2145 N N . GLU A 1 266 ? 16.640 -15.810 -12.268 1.00 89.75 266 GLU A N 1
ATOM 2146 C CA . GLU A 1 266 ? 15.535 -15.931 -11.320 1.00 89.75 266 GLU A CA 1
ATOM 2147 C C . GLU A 1 266 ? 15.970 -15.484 -9.925 1.00 89.75 266 GLU A C 1
ATOM 2149 O O . GLU A 1 266 ? 17.077 -15.784 -9.464 1.00 89.75 266 GLU A O 1
ATOM 2154 N N . ILE A 1 267 ? 15.081 -14.766 -9.245 1.00 90.88 267 ILE A N 1
ATOM 2155 C CA . ILE A 1 267 ? 15.308 -14.352 -7.868 1.00 90.88 267 ILE A CA 1
ATOM 2156 C C . ILE A 1 267 ? 14.929 -15.503 -6.942 1.00 90.88 267 ILE A C 1
ATOM 2158 O O . ILE A 1 267 ? 13.794 -15.970 -6.951 1.00 90.88 267 ILE A O 1
ATOM 2162 N N . ASN A 1 268 ? 15.875 -15.940 -6.111 1.00 87.88 268 ASN A N 1
ATOM 2163 C CA . ASN A 1 268 ? 15.604 -16.974 -5.119 1.00 87.88 268 ASN A CA 1
ATOM 2164 C C . ASN A 1 268 ? 14.647 -16.435 -4.032 1.00 87.88 268 ASN A C 1
ATOM 2166 O O . ASN A 1 268 ? 14.944 -15.432 -3.385 1.00 87.88 268 ASN A O 1
ATOM 2170 N N . ALA A 1 269 ? 13.509 -17.105 -3.835 1.00 84.69 269 ALA A N 1
ATOM 2171 C CA . ALA A 1 269 ? 12.471 -16.694 -2.889 1.00 84.69 269 ALA A CA 1
ATOM 2172 C C . ALA A 1 269 ? 12.902 -16.786 -1.412 1.00 84.69 269 ALA A C 1
ATOM 2174 O O . ALA A 1 269 ? 12.409 -16.017 -0.590 1.00 84.69 269 ALA A O 1
ATOM 2175 N N . ASP A 1 270 ? 13.845 -17.675 -1.088 1.00 86.19 270 ASP A N 1
ATOM 2176 C CA . ASP A 1 270 ? 14.333 -17.915 0.276 1.00 86.19 270 ASP A CA 1
ATOM 2177 C C . ASP A 1 270 ? 15.559 -17.050 0.627 1.00 86.19 270 ASP A C 1
ATOM 2179 O O . ASP A 1 270 ? 16.098 -17.117 1.740 1.00 86.19 270 ASP A O 1
ATOM 2183 N N . ARG A 1 271 ? 16.027 -16.221 -0.319 1.00 90.31 271 ARG A N 1
ATOM 2184 C CA . ARG A 1 271 ? 17.191 -15.356 -0.107 1.00 90.31 271 ARG A CA 1
ATOM 2185 C C . ARG A 1 271 ? 16.887 -14.278 0.933 1.00 90.31 271 ARG A C 1
ATOM 2187 O O . ARG A 1 271 ? 15.789 -13.734 1.008 1.00 90.31 271 ARG A O 1
ATOM 2194 N N . LYS A 1 272 ? 17.915 -13.882 1.678 1.00 90.31 272 LYS A N 1
ATOM 2195 C CA . LYS A 1 272 ? 17.862 -12.750 2.606 1.00 90.31 272 LYS A CA 1
ATOM 2196 C C . LYS A 1 272 ? 18.639 -11.582 2.026 1.00 90.31 272 LYS A C 1
ATOM 2198 O O . LYS A 1 272 ? 19.774 -11.752 1.574 1.00 90.31 272 LYS A O 1
ATOM 2203 N N . ILE A 1 273 ? 18.036 -10.399 2.064 1.00 91.69 273 ILE A N 1
ATOM 2204 C CA . ILE A 1 273 ? 18.700 -9.153 1.690 1.00 91.69 273 ILE A CA 1
ATOM 2205 C C . ILE A 1 273 ? 19.364 -8.583 2.944 1.00 91.69 273 ILE A C 1
ATOM 2207 O O . ILE A 1 273 ? 18.730 -8.431 3.984 1.00 91.69 273 ILE A O 1
ATOM 2211 N N . SER A 1 274 ? 20.665 -8.312 2.863 1.00 89.94 274 SER A N 1
ATOM 2212 C CA . SER A 1 274 ? 21.431 -7.662 3.929 1.00 89.94 274 SER A CA 1
ATOM 2213 C C . SER A 1 274 ? 21.813 -6.254 3.501 1.00 89.94 274 SER A C 1
ATOM 2215 O O . SER A 1 274 ? 22.200 -6.038 2.352 1.00 89.94 274 SER A O 1
ATOM 2217 N N . LYS A 1 275 ? 21.722 -5.301 4.431 1.00 89.56 275 LYS A N 1
ATOM 2218 C CA . LYS A 1 275 ? 22.058 -3.893 4.205 1.00 89.56 275 LYS A CA 1
ATOM 2219 C C . LYS A 1 275 ? 23.149 -3.497 5.187 1.00 89.56 275 LYS A C 1
ATOM 2221 O O . LYS A 1 275 ? 22.932 -3.538 6.396 1.00 89.56 275 LYS A O 1
ATOM 2226 N N . ILE A 1 276 ? 24.322 -3.156 4.668 1.00 87.19 276 ILE A N 1
ATOM 2227 C CA . ILE A 1 276 ? 25.432 -2.618 5.455 1.00 87.19 276 ILE A CA 1
ATOM 2228 C C . ILE A 1 276 ? 25.785 -1.274 4.831 1.00 87.19 276 ILE A C 1
ATOM 2230 O O . ILE A 1 276 ? 26.293 -1.217 3.711 1.00 87.19 276 ILE A O 1
ATOM 2234 N N . ASP A 1 277 ? 25.463 -0.201 5.549 1.00 85.06 277 ASP A N 1
ATOM 2235 C CA . ASP A 1 277 ? 25.555 1.177 5.069 1.00 85.06 277 ASP A CA 1
ATOM 2236 C C . ASP A 1 277 ? 24.815 1.361 3.729 1.00 85.06 277 ASP A C 1
ATOM 2238 O O . ASP A 1 277 ? 23.601 1.179 3.645 1.00 85.06 277 ASP A O 1
ATOM 2242 N N . SER A 1 278 ? 25.539 1.703 2.663 1.00 83.12 278 SER A N 1
ATOM 2243 C CA . SER A 1 278 ? 25.001 1.875 1.310 1.00 83.12 278 SER A CA 1
ATOM 2244 C C . SER A 1 278 ? 25.037 0.600 0.461 1.00 83.12 278 SER A C 1
ATOM 2246 O O . SER A 1 278 ? 24.602 0.622 -0.690 1.00 83.12 278 SER A O 1
ATOM 2248 N N . ILE A 1 279 ? 25.557 -0.510 0.992 1.00 87.75 279 ILE A N 1
ATOM 2249 C CA . ILE A 1 279 ? 25.763 -1.752 0.246 1.00 87.75 279 ILE A CA 1
ATOM 2250 C C . ILE A 1 279 ? 24.658 -2.746 0.585 1.00 87.75 279 ILE A C 1
ATOM 2252 O O . ILE A 1 279 ? 24.460 -3.125 1.740 1.00 87.75 279 ILE A O 1
ATOM 2256 N N . TRP A 1 280 ? 23.956 -3.189 -0.455 1.00 92.00 280 TRP A N 1
ATOM 2257 C CA . TRP A 1 280 ? 22.907 -4.196 -0.370 1.00 92.00 280 TRP A CA 1
ATOM 2258 C C . TRP A 1 280 ? 23.412 -5.489 -1.002 1.00 92.00 280 TRP A C 1
ATOM 2260 O O . TRP A 1 280 ? 23.927 -5.480 -2.121 1.00 92.00 280 TRP A O 1
ATOM 2270 N N . THR A 1 281 ? 23.269 -6.607 -0.297 1.00 91.12 281 THR A N 1
ATOM 2271 C CA . THR A 1 281 ? 23.713 -7.921 -0.772 1.00 91.12 281 THR A CA 1
ATOM 2272 C C . THR A 1 281 ? 22.610 -8.958 -0.639 1.00 91.12 281 THR A C 1
ATOM 2274 O O . THR A 1 281 ? 21.754 -8.878 0.241 1.00 91.12 281 THR A O 1
ATOM 2277 N N . SER A 1 282 ? 22.631 -9.938 -1.541 1.00 93.62 282 SER A N 1
ATOM 2278 C CA . SER A 1 282 ? 21.797 -11.132 -1.445 1.00 93.62 282 SER A CA 1
ATOM 2279 C C . SER A 1 282 ? 22.592 -12.262 -0.805 1.00 93.62 282 SER A C 1
ATOM 2281 O O . SER A 1 282 ? 23.751 -12.465 -1.166 1.00 93.62 282 SER A O 1
ATOM 2283 N N . SER A 1 283 ? 21.975 -13.026 0.095 1.00 93.75 283 SER A N 1
ATOM 2284 C CA . SER A 1 283 ? 22.587 -14.247 0.633 1.00 93.75 283 SER A CA 1
ATOM 2285 C C . SER A 1 283 ? 22.766 -15.336 -0.430 1.00 93.75 283 SER A C 1
ATOM 2287 O O . SER A 1 283 ? 23.645 -16.182 -0.301 1.00 93.75 283 SER A O 1
ATOM 2289 N N . GLU A 1 284 ? 21.925 -15.321 -1.465 1.00 92.88 284 GLU A N 1
ATOM 2290 C CA . GLU A 1 284 ? 21.935 -16.287 -2.560 1.00 92.88 284 GLU A CA 1
ATOM 2291 C C . GLU A 1 284 ? 21.465 -15.636 -3.869 1.00 92.88 284 GLU A C 1
ATOM 2293 O O . GLU A 1 284 ? 20.557 -14.800 -3.862 1.00 92.88 284 GLU A O 1
ATOM 2298 N N . GLY A 1 285 ? 22.073 -16.016 -4.995 1.00 91.19 285 GLY A N 1
ATOM 2299 C CA . GLY A 1 285 ? 21.717 -15.495 -6.315 1.00 91.19 285 GLY A CA 1
ATOM 2300 C C . GLY A 1 285 ? 21.953 -13.989 -6.477 1.00 91.19 285 GLY A C 1
ATOM 2301 O O . GLY A 1 285 ? 22.749 -13.374 -5.765 1.00 91.19 285 GLY A O 1
ATOM 2302 N N . ILE A 1 286 ? 21.274 -13.390 -7.456 1.00 92.56 286 ILE A N 1
ATOM 2303 C CA . ILE A 1 286 ? 21.384 -11.954 -7.736 1.00 92.56 286 ILE A CA 1
ATOM 2304 C C . ILE A 1 286 ? 20.565 -11.115 -6.753 1.00 92.56 286 ILE A C 1
ATOM 2306 O O . ILE A 1 286 ? 19.586 -11.578 -6.170 1.00 92.56 286 ILE A O 1
ATOM 2310 N N . LEU A 1 287 ? 20.924 -9.833 -6.628 1.00 92.44 287 LEU A N 1
ATOM 2311 C CA . LEU A 1 287 ? 20.078 -8.860 -5.937 1.00 92.44 287 LEU A CA 1
ATOM 2312 C C . LEU A 1 287 ? 18.852 -8.460 -6.770 1.00 92.44 287 LEU A C 1
ATOM 2314 O O . LEU A 1 287 ? 17.807 -8.188 -6.188 1.00 92.44 287 LEU A O 1
ATOM 2318 N N . GLY A 1 288 ? 18.984 -8.415 -8.100 1.00 91.81 288 GLY A N 1
ATOM 2319 C CA . GLY A 1 288 ? 17.944 -7.918 -9.008 1.00 91.81 288 GLY A CA 1
ATOM 2320 C C . GLY A 1 288 ? 17.748 -6.400 -8.947 1.00 91.81 288 GLY A C 1
ATOM 2321 O O . GLY A 1 288 ? 16.673 -5.921 -9.274 1.00 91.81 288 GLY A O 1
ATOM 2322 N N . ALA A 1 289 ? 18.744 -5.646 -8.462 1.00 92.69 289 ALA A N 1
ATOM 2323 C CA . ALA A 1 289 ? 18.670 -4.185 -8.375 1.00 92.69 289 ALA A CA 1
ATOM 2324 C C . ALA A 1 289 ? 18.780 -3.499 -9.745 1.00 92.69 289 ALA A C 1
ATOM 2326 O O . ALA A 1 289 ? 18.176 -2.446 -9.931 1.00 92.69 289 ALA A O 1
ATOM 2327 N N . ASP A 1 290 ? 19.522 -4.101 -10.674 1.00 93.62 290 ASP A N 1
ATOM 2328 C CA . ASP A 1 290 ? 19.529 -3.721 -12.086 1.00 93.62 290 ASP A CA 1
ATOM 2329 C C . ASP A 1 290 ? 18.318 -4.380 -12.775 1.00 93.62 290 ASP A C 1
ATOM 2331 O O . ASP A 1 290 ? 18.233 -5.609 -12.770 1.00 93.62 290 ASP A O 1
ATOM 2335 N N . ASP A 1 291 ? 17.307 -3.643 -13.247 1.00 95.44 291 ASP A N 1
ATOM 2336 C CA . ASP A 1 291 ? 17.057 -2.187 -13.104 1.00 95.44 291 ASP A CA 1
ATOM 2337 C C . ASP A 1 291 ? 15.849 -1.889 -12.201 1.00 95.44 291 ASP A C 1
ATOM 2339 O O . ASP A 1 291 ? 15.185 -0.849 -12.256 1.00 95.44 291 ASP A O 1
ATOM 2343 N N . ARG A 1 292 ? 15.547 -2.804 -11.280 1.00 95.31 292 ARG A N 1
ATOM 2344 C CA . ARG A 1 292 ? 14.418 -2.637 -10.357 1.00 95.31 292 ARG A CA 1
ATOM 2345 C C . ARG A 1 292 ? 14.575 -1.455 -9.400 1.00 95.31 292 ARG A C 1
ATOM 2347 O O . ARG A 1 292 ? 13.573 -0.918 -8.927 1.00 95.31 292 ARG A O 1
ATOM 2354 N N . ALA A 1 293 ? 15.799 -0.997 -9.144 1.00 94.94 293 ALA A N 1
ATOM 2355 C CA . ALA A 1 293 ? 16.033 0.268 -8.455 1.00 94.94 293 ALA A CA 1
ATOM 2356 C C . ALA A 1 293 ? 15.561 1.467 -9.303 1.00 94.94 293 ALA A C 1
ATOM 2358 O O . ALA A 1 293 ? 14.887 2.356 -8.775 1.00 94.94 293 ALA A O 1
ATOM 2359 N N . GLY A 1 294 ? 15.833 1.467 -10.613 1.00 96.56 294 GLY A N 1
ATOM 2360 C CA . GLY A 1 294 ? 15.304 2.449 -11.560 1.00 96.56 294 GLY A CA 1
ATOM 2361 C C . GLY A 1 294 ? 13.778 2.437 -11.594 1.00 96.56 294 GLY A C 1
ATOM 2362 O O . GLY A 1 294 ? 13.149 3.490 -11.465 1.00 96.56 294 GLY A O 1
ATOM 2363 N N . VAL A 1 295 ? 13.167 1.248 -11.631 1.00 97.31 295 VAL A N 1
ATOM 2364 C CA . VAL A 1 295 ? 11.705 1.081 -11.540 1.00 97.31 295 VAL A CA 1
ATOM 2365 C C . VAL A 1 295 ? 11.143 1.740 -10.275 1.00 97.31 295 VAL A C 1
ATOM 2367 O O . VAL A 1 295 ? 10.178 2.505 -10.356 1.00 97.31 295 VAL A O 1
ATOM 2370 N N . ALA A 1 296 ? 11.760 1.503 -9.111 1.00 96.25 296 ALA A N 1
ATOM 2371 C CA . ALA A 1 296 ? 11.343 2.113 -7.847 1.00 96.25 296 ALA A CA 1
ATOM 2372 C C . ALA A 1 296 ? 11.435 3.645 -7.885 1.00 96.25 296 ALA A C 1
ATOM 2374 O O . ALA A 1 296 ? 10.516 4.339 -7.442 1.00 96.25 296 ALA A O 1
ATOM 2375 N N . ILE A 1 297 ? 12.520 4.181 -8.453 1.00 96.31 297 ILE A N 1
ATOM 2376 C CA . ILE A 1 297 ? 12.712 5.624 -8.626 1.00 96.31 297 ILE A CA 1
ATOM 2377 C C . ILE A 1 297 ? 11.611 6.207 -9.517 1.00 96.31 297 ILE A C 1
ATOM 2379 O O . ILE A 1 297 ? 11.040 7.241 -9.172 1.00 96.31 297 ILE A O 1
ATOM 2383 N N . LEU A 1 298 ? 11.261 5.551 -10.628 1.00 97.44 298 LEU A N 1
ATOM 2384 C CA . LEU A 1 298 ? 10.210 6.038 -11.527 1.00 97.44 298 LEU A CA 1
ATOM 2385 C C . LEU A 1 298 ? 8.832 6.065 -10.858 1.00 97.44 298 LEU A C 1
ATOM 2387 O O . LEU A 1 298 ? 8.098 7.042 -11.030 1.00 97.44 298 LEU A O 1
ATOM 2391 N N . LEU A 1 299 ? 8.502 5.044 -10.061 1.00 95.75 299 LEU A N 1
ATOM 2392 C CA . LEU A 1 299 ? 7.278 5.020 -9.253 1.00 95.75 299 LEU A CA 1
ATOM 2393 C C . LEU A 1 299 ? 7.249 6.183 -8.249 1.00 95.75 299 LEU A C 1
ATOM 2395 O O . LEU A 1 299 ? 6.260 6.912 -8.178 1.00 95.75 299 LEU A O 1
ATOM 2399 N N . ASN A 1 300 ? 8.357 6.413 -7.539 1.00 93.75 300 ASN A N 1
ATOM 2400 C CA . ASN A 1 300 ? 8.466 7.506 -6.572 1.00 93.75 300 ASN A CA 1
ATOM 2401 C C . ASN A 1 300 ? 8.390 8.894 -7.235 1.00 93.75 300 ASN A C 1
ATOM 2403 O O . ASN A 1 300 ? 7.779 9.818 -6.695 1.00 93.75 300 ASN A O 1
ATOM 2407 N N . ILE A 1 301 ? 8.970 9.055 -8.430 1.00 94.44 301 ILE A N 1
ATOM 2408 C CA . ILE A 1 301 ? 8.839 10.280 -9.233 1.00 94.44 301 ILE A CA 1
ATOM 2409 C C . ILE A 1 301 ? 7.374 10.504 -9.615 1.00 94.44 301 ILE A C 1
ATOM 2411 O O . ILE A 1 301 ? 6.891 11.632 -9.509 1.00 94.44 301 ILE A O 1
ATOM 2415 N N . ALA A 1 302 ? 6.661 9.463 -10.054 1.00 93.81 302 ALA A N 1
ATOM 2416 C CA . ALA A 1 302 ? 5.253 9.580 -10.424 1.00 93.81 302 ALA A CA 1
ATOM 2417 C C . ALA A 1 302 ? 4.391 10.061 -9.250 1.00 93.81 302 ALA A C 1
ATOM 2419 O O . ALA A 1 302 ? 3.615 10.999 -9.434 1.00 93.81 302 ALA A O 1
ATOM 2420 N N . GLU A 1 303 ? 4.586 9.494 -8.056 1.00 90.50 303 GLU A N 1
ATOM 2421 C CA . GLU A 1 303 ? 3.915 9.916 -6.820 1.00 90.50 303 GLU A CA 1
ATOM 2422 C C . GLU A 1 303 ? 4.296 11.356 -6.427 1.00 90.50 303 GLU A C 1
ATOM 2424 O O . GLU A 1 303 ? 3.430 12.214 -6.240 1.00 90.50 303 GLU A O 1
ATOM 2429 N N . SER A 1 304 ? 5.594 11.668 -6.397 1.00 88.81 304 SER A N 1
ATOM 2430 C CA . SER A 1 304 ? 6.108 12.973 -5.959 1.00 88.81 304 SER A CA 1
ATOM 2431 C C . SER A 1 304 ? 5.695 14.127 -6.879 1.00 88.81 304 SER A C 1
ATOM 2433 O O . SER A 1 304 ? 5.374 15.226 -6.414 1.00 88.81 304 SER A O 1
ATOM 2435 N N . LEU A 1 305 ? 5.667 13.906 -8.199 1.00 91.38 305 LEU A N 1
ATOM 2436 C CA . LEU A 1 305 ? 5.350 14.961 -9.164 1.00 91.38 305 LEU A CA 1
ATOM 2437 C C . LEU A 1 305 ? 3.895 15.434 -9.083 1.00 91.38 305 LEU A C 1
ATOM 2439 O O . LEU A 1 305 ? 3.637 16.590 -9.431 1.00 91.38 305 LEU A O 1
ATOM 2443 N N . VAL A 1 306 ? 2.963 14.613 -8.577 1.00 85.69 306 VAL A N 1
ATOM 2444 C CA . VAL A 1 306 ? 1.549 15.001 -8.374 1.00 85.69 306 VAL A CA 1
ATOM 2445 C C . VAL A 1 306 ? 1.421 16.218 -7.452 1.00 85.69 306 VAL A C 1
ATOM 2447 O O . VAL A 1 306 ? 0.464 16.986 -7.565 1.00 85.69 306 VAL A O 1
ATOM 2450 N N . HIS A 1 307 ? 2.393 16.424 -6.564 1.00 81.00 307 HIS A N 1
ATOM 2451 C CA . HIS A 1 307 ? 2.414 17.519 -5.592 1.00 81.00 307 HIS A CA 1
ATOM 2452 C C . HIS A 1 307 ? 3.428 18.614 -5.925 1.00 81.00 307 HIS A C 1
ATOM 2454 O O . HIS A 1 307 ? 3.609 19.552 -5.150 1.00 81.00 307 HIS A O 1
ATOM 2460 N N . SER A 1 308 ? 4.073 18.516 -7.084 1.00 88.00 308 SER A N 1
ATOM 2461 C CA . SER A 1 308 ? 5.083 19.470 -7.521 1.00 88.00 308 SER A CA 1
ATOM 2462 C C . SER A 1 308 ? 4.488 20.621 -8.342 1.00 88.00 308 SER A C 1
ATOM 2464 O O . SER A 1 308 ? 3.377 20.554 -8.872 1.00 88.00 308 SER A O 1
ATOM 2466 N N . SER A 1 309 ? 5.276 21.682 -8.512 1.00 91.38 309 SER A N 1
ATOM 2467 C CA . SER A 1 309 ? 4.985 22.775 -9.448 1.00 91.38 309 SER A CA 1
ATOM 2468 C C . SER A 1 309 ? 5.332 22.437 -10.905 1.00 91.38 309 SER A C 1
ATOM 2470 O O . SER A 1 309 ? 5.200 23.298 -11.779 1.00 91.38 309 SER A O 1
ATOM 2472 N N . PHE A 1 310 ? 5.778 21.207 -11.196 1.00 92.81 310 PHE A N 1
ATOM 2473 C CA . PHE A 1 310 ? 6.137 20.790 -12.547 1.00 92.81 310 PHE A CA 1
ATOM 2474 C C . PHE A 1 310 ? 4.930 20.907 -13.479 1.00 92.81 310 PHE A C 1
ATOM 2476 O O . PHE A 1 310 ? 3.873 20.335 -13.227 1.00 92.81 310 PHE A O 1
ATOM 2483 N N . SER A 1 311 ? 5.077 21.654 -14.569 1.00 93.75 311 SER A N 1
ATOM 2484 C CA . SER A 1 311 ? 4.050 21.769 -15.600 1.00 93.75 311 SER A CA 1
ATOM 2485 C C . SER A 1 311 ? 4.615 21.251 -16.906 1.00 93.75 311 SER A C 1
ATOM 2487 O O . SER A 1 311 ? 5.438 21.916 -17.521 1.00 93.75 311 SER A O 1
ATOM 2489 N N . GLY A 1 312 ? 4.213 20.057 -17.317 1.00 94.00 312 GLY A N 1
ATOM 2490 C CA . GLY A 1 312 ? 4.783 19.358 -18.463 1.00 94.00 312 GLY A CA 1
ATOM 2491 C C . GLY A 1 312 ? 4.204 17.958 -18.588 1.00 94.00 312 GLY A C 1
ATOM 2492 O O . GLY A 1 312 ? 3.323 17.573 -17.821 1.00 94.00 312 GLY A O 1
ATOM 2493 N N . LYS A 1 313 ? 4.695 17.190 -19.556 1.00 95.19 313 LYS A N 1
ATOM 2494 C CA . LYS A 1 313 ? 4.259 15.808 -19.780 1.00 95.19 313 LYS A CA 1
ATOM 2495 C C . LYS A 1 313 ? 5.376 14.851 -19.388 1.00 95.19 313 LYS A C 1
ATOM 2497 O O . LYS A 1 313 ? 6.510 15.050 -19.811 1.00 95.19 313 LYS A O 1
ATOM 2502 N N . VAL A 1 314 ? 5.071 13.815 -18.618 1.00 96.19 314 VAL A N 1
ATOM 2503 C CA . VAL A 1 314 ? 6.012 12.721 -18.348 1.00 96.19 314 VAL A CA 1
ATOM 2504 C C . VAL A 1 314 ? 5.465 11.445 -18.959 1.00 96.19 314 VAL A C 1
ATOM 2506 O O . VAL A 1 314 ? 4.287 11.127 -18.799 1.00 96.19 314 VAL A O 1
ATOM 2509 N N . LYS A 1 315 ? 6.325 10.744 -19.691 1.00 96.06 315 LYS A N 1
ATOM 2510 C CA . LYS A 1 315 ? 6.085 9.412 -20.234 1.00 96.06 315 LYS A CA 1
ATOM 2511 C C . LYS A 1 315 ? 6.996 8.437 -19.497 1.00 96.06 315 LYS A C 1
ATOM 2513 O O . LYS A 1 315 ? 8.207 8.639 -19.472 1.00 96.06 315 LYS A O 1
ATOM 2518 N N . TYR A 1 316 ? 6.411 7.409 -18.912 1.00 97.38 316 TYR A N 1
ATOM 2519 C CA . TYR A 1 316 ? 7.094 6.323 -18.227 1.00 97.38 316 TYR A CA 1
ATOM 2520 C C . TYR A 1 316 ? 7.053 5.095 -19.128 1.00 97.38 316 TYR A C 1
ATOM 2522 O O . TYR A 1 316 ? 5.984 4.722 -19.617 1.00 97.38 316 TYR A O 1
ATOM 2530 N N . ILE A 1 317 ? 8.213 4.492 -19.360 1.00 97.00 317 ILE A N 1
ATOM 2531 C CA . ILE A 1 317 ? 8.351 3.280 -20.161 1.00 97.00 317 ILE A CA 1
ATOM 2532 C C . ILE A 1 317 ? 9.052 2.236 -19.316 1.00 97.00 317 ILE A C 1
ATOM 2534 O O . ILE A 1 317 ? 10.209 2.425 -18.948 1.00 97.00 317 ILE A O 1
ATOM 2538 N N . PHE A 1 318 ? 8.377 1.121 -19.075 1.00 97.56 318 PHE A N 1
ATOM 2539 C CA . PHE A 1 318 ? 8.996 -0.043 -18.466 1.00 97.56 318 PHE A CA 1
ATOM 2540 C C . PHE A 1 318 ? 9.162 -1.121 -19.527 1.00 97.56 318 PHE A C 1
ATOM 2542 O O . PHE A 1 318 ? 8.169 -1.672 -20.014 1.00 97.56 318 PHE A O 1
ATOM 2549 N N . THR A 1 319 ? 10.407 -1.343 -19.939 1.00 96.25 319 THR A N 1
ATOM 2550 C CA . THR A 1 319 ? 10.753 -2.307 -20.988 1.00 96.25 319 THR A CA 1
ATOM 2551 C C . THR A 1 319 ? 10.887 -3.716 -20.433 1.00 96.25 319 THR A C 1
ATOM 2553 O O . THR A 1 319 ? 11.155 -3.895 -19.247 1.00 96.25 319 THR A O 1
ATOM 2556 N N . ILE A 1 320 ? 10.702 -4.702 -21.307 1.00 94.19 320 ILE A N 1
ATOM 2557 C CA . ILE A 1 320 ? 10.953 -6.119 -21.021 1.00 94.19 320 ILE A CA 1
ATOM 2558 C C . ILE A 1 320 ? 12.145 -6.642 -21.832 1.00 94.19 320 ILE A C 1
ATOM 2560 O O . ILE A 1 320 ? 12.527 -6.023 -22.835 1.00 94.19 320 ILE A O 1
ATOM 2564 N N . GLU A 1 321 ? 12.670 -7.807 -21.451 1.00 92.25 321 GLU A N 1
ATOM 2565 C CA . GLU A 1 321 ? 13.757 -8.502 -22.147 1.00 92.25 321 GLU A CA 1
ATOM 2566 C C . GLU A 1 321 ? 14.940 -7.586 -22.559 1.00 92.25 321 GLU A C 1
ATOM 2568 O O . GLU A 1 321 ? 15.459 -7.671 -23.685 1.00 92.25 321 GLU A O 1
ATOM 2573 N N . GLU A 1 322 ? 15.360 -6.680 -21.672 1.00 92.88 322 GLU A N 1
ATOM 2574 C CA . GLU A 1 322 ? 16.551 -5.840 -21.854 1.00 92.88 322 GLU A CA 1
ATOM 2575 C C . GLU A 1 322 ? 17.806 -6.719 -21.903 1.00 92.88 322 GLU A C 1
ATOM 2577 O O . GLU A 1 322 ? 18.553 -6.679 -22.892 1.00 92.88 322 GLU A O 1
ATOM 2582 N N . GLU A 1 323 ? 17.916 -7.641 -20.944 1.00 89.56 323 GLU A N 1
ATOM 2583 C CA . GLU A 1 323 ? 19.090 -8.491 -20.708 1.00 89.56 323 GLU A CA 1
ATOM 2584 C C . GLU A 1 323 ? 19.297 -9.531 -21.827 1.00 89.56 323 GLU A C 1
ATOM 2586 O O . GLU A 1 323 ? 20.347 -10.166 -21.961 1.00 89.56 323 GLU A O 1
ATOM 2591 N N . ARG A 1 324 ? 18.287 -9.700 -22.693 1.00 88.94 324 ARG A N 1
ATOM 2592 C CA . ARG A 1 324 ? 18.318 -10.558 -23.892 1.00 88.94 324 ARG A CA 1
ATOM 2593 C C . ARG A 1 324 ? 18.559 -9.776 -25.185 1.00 88.94 324 ARG A C 1
ATOM 2595 O O . ARG A 1 324 ? 18.373 -10.309 -26.282 1.00 88.94 324 ARG A O 1
ATOM 2602 N N . GLY A 1 325 ? 19.028 -8.534 -25.076 1.00 87.88 325 GLY A N 1
ATOM 2603 C CA . GLY A 1 325 ? 19.469 -7.717 -26.204 1.00 87.88 325 GLY A CA 1
ATOM 2604 C C . GLY A 1 325 ? 18.491 -6.614 -26.599 1.00 87.88 325 GLY A C 1
ATOM 2605 O O . GLY A 1 325 ? 18.300 -6.375 -27.799 1.00 87.88 325 GLY A O 1
ATOM 2606 N N . LEU A 1 326 ? 17.920 -5.918 -25.609 1.00 90.62 326 LEU A N 1
ATOM 2607 C CA . LEU A 1 326 ? 17.040 -4.756 -25.784 1.00 90.62 326 LEU A CA 1
ATOM 2608 C C . LEU A 1 326 ? 15.763 -5.078 -26.576 1.00 90.62 326 LEU A C 1
ATOM 2610 O O . LEU A 1 326 ? 15.321 -4.269 -27.398 1.00 90.62 326 LEU A O 1
ATOM 2614 N N . ILE A 1 327 ? 15.192 -6.272 -26.397 1.00 89.38 327 ILE A N 1
ATOM 2615 C CA . ILE A 1 327 ? 14.080 -6.748 -27.235 1.00 89.38 327 ILE A CA 1
ATOM 2616 C C . ILE A 1 327 ? 12.847 -5.860 -27.034 1.00 89.38 327 ILE A C 1
ATOM 2618 O O . ILE A 1 327 ? 12.290 -5.381 -28.028 1.00 89.38 327 ILE A O 1
ATOM 2622 N N . GLY A 1 328 ? 12.471 -5.557 -25.788 1.00 87.94 328 GLY A N 1
ATOM 2623 C CA . GLY A 1 328 ? 11.349 -4.664 -25.498 1.00 87.94 328 GLY A CA 1
ATOM 2624 C C . GLY A 1 328 ? 11.544 -3.268 -26.087 1.00 87.94 328 GLY A C 1
ATOM 2625 O O . GLY A 1 328 ? 10.671 -2.767 -26.793 1.00 87.94 328 GLY A O 1
ATOM 2626 N N . ALA A 1 329 ? 12.725 -2.670 -25.895 1.00 89.69 329 ALA A N 1
ATOM 2627 C CA . ALA A 1 329 ? 13.039 -1.333 -26.403 1.00 89.69 329 ALA A CA 1
ATOM 2628 C C . ALA A 1 329 ? 13.032 -1.247 -27.942 1.00 89.69 329 ALA A C 1
ATOM 2630 O O . ALA A 1 329 ? 12.579 -0.251 -28.503 1.00 89.69 329 ALA A O 1
ATOM 2631 N N . ARG A 1 330 ? 13.517 -2.282 -28.643 1.00 89.56 330 ARG A N 1
ATOM 2632 C CA . ARG A 1 330 ? 13.558 -2.326 -30.119 1.00 89.56 330 ARG A CA 1
ATOM 2633 C C . ARG A 1 330 ? 12.188 -2.482 -30.766 1.00 89.56 330 ARG A C 1
ATOM 2635 O O . ARG A 1 330 ? 12.034 -2.099 -31.922 1.00 89.56 330 ARG A O 1
ATOM 2642 N N . ASN A 1 331 ? 11.235 -3.065 -30.046 1.00 89.44 331 ASN A N 1
ATOM 2643 C CA . ASN A 1 331 ? 9.878 -3.308 -30.529 1.00 89.44 331 ASN A CA 1
ATOM 2644 C C . ASN A 1 331 ? 8.843 -2.395 -29.860 1.00 89.44 331 ASN A C 1
ATOM 2646 O O . ASN A 1 331 ? 7.646 -2.642 -29.959 1.00 89.44 331 ASN A O 1
ATOM 2650 N N . LEU A 1 332 ? 9.296 -1.350 -29.168 1.00 89.25 332 LEU A N 1
ATOM 2651 C CA . LEU A 1 332 ? 8.419 -0.377 -28.540 1.00 89.25 332 LEU A CA 1
ATOM 2652 C C . LEU A 1 332 ? 7.500 0.267 -29.586 1.00 89.25 332 LEU A C 1
ATOM 2654 O O . LEU A 1 332 ? 7.957 0.713 -30.640 1.00 89.25 332 LEU A O 1
ATOM 2658 N N . ASP A 1 333 ? 6.212 0.368 -29.268 1.00 85.00 333 ASP A N 1
ATOM 2659 C CA . ASP A 1 333 ? 5.234 0.990 -30.156 1.00 85.00 333 ASP A CA 1
ATOM 2660 C C . ASP A 1 333 ? 5.583 2.469 -30.442 1.00 85.00 333 ASP A C 1
ATOM 2662 O O . ASP A 1 333 ? 5.439 3.3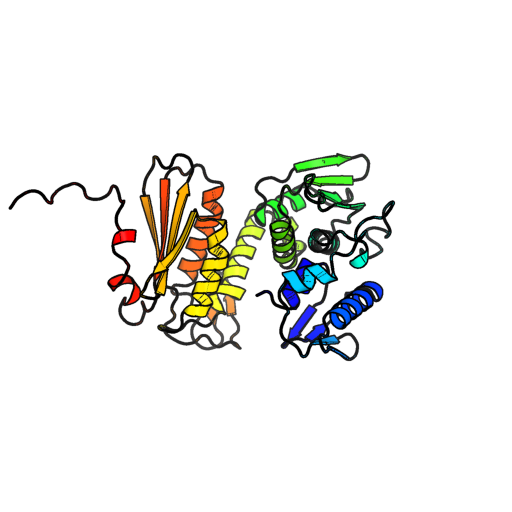55 -29.592 1.00 85.00 333 ASP A O 1
ATOM 2666 N N . ASP A 1 334 ? 5.978 2.753 -31.690 1.00 82.19 334 ASP A N 1
ATOM 2667 C CA . ASP A 1 334 ? 6.438 4.071 -32.154 1.00 82.19 334 ASP A CA 1
ATOM 2668 C C . ASP A 1 334 ? 5.482 5.213 -31.786 1.00 82.19 334 ASP A C 1
ATOM 2670 O O . ASP A 1 334 ? 5.927 6.316 -31.463 1.00 82.19 334 ASP A O 1
ATOM 2674 N N . TYR A 1 335 ? 4.162 4.981 -31.805 1.00 82.50 335 TYR A N 1
ATOM 2675 C CA . TYR A 1 335 ? 3.174 6.022 -31.494 1.00 82.50 335 TYR A CA 1
ATOM 2676 C C . TYR A 1 335 ? 3.426 6.660 -30.121 1.00 82.50 335 TYR A C 1
ATOM 2678 O O . TYR A 1 335 ? 3.181 7.855 -29.947 1.00 82.50 335 TYR A O 1
ATOM 2686 N N . PHE A 1 336 ? 3.934 5.879 -29.163 1.00 84.06 336 PHE A N 1
ATOM 2687 C CA . PHE A 1 336 ? 4.200 6.337 -27.809 1.00 84.06 336 PHE A CA 1
ATOM 2688 C C . PHE A 1 336 ? 5.450 7.218 -27.738 1.00 84.06 336 PHE A C 1
ATOM 2690 O O . PHE A 1 336 ? 5.538 8.114 -26.896 1.00 84.06 336 PHE A O 1
ATOM 2697 N N . LEU A 1 337 ? 6.392 7.044 -28.667 1.00 80.06 337 LEU A N 1
ATOM 2698 C CA . LEU A 1 337 ? 7.553 7.917 -28.816 1.00 80.06 337 LEU A CA 1
ATOM 2699 C C . LEU A 1 337 ? 7.177 9.261 -29.452 1.00 80.06 337 LEU A C 1
ATOM 2701 O O . LEU A 1 337 ? 7.779 10.284 -29.127 1.00 80.06 337 LEU A O 1
ATOM 2705 N N . TRP A 1 338 ? 6.159 9.304 -30.311 1.00 68.12 338 TRP A N 1
ATOM 2706 C CA . TRP A 1 338 ? 5.755 10.529 -31.005 1.00 68.12 338 TRP A CA 1
ATOM 2707 C C . TRP A 1 338 ? 4.862 11.444 -30.135 1.00 68.12 338 TRP A C 1
ATOM 2709 O O . TRP A 1 338 ? 4.202 11.024 -29.184 1.00 68.12 338 TRP A O 1
ATOM 2719 N N . GLY A 1 339 ? 4.919 12.758 -30.392 1.00 56.03 339 GLY A N 1
ATOM 2720 C CA . GLY A 1 339 ? 4.343 13.813 -29.530 1.00 56.03 339 GLY A CA 1
ATOM 2721 C C . GLY A 1 339 ? 5.380 14.670 -28.788 1.00 56.03 339 GLY A C 1
ATOM 2722 O O . GLY A 1 339 ? 5.021 15.573 -28.036 1.00 56.03 339 GLY A O 1
ATOM 2723 N N . ASN A 1 340 ? 6.668 14.425 -29.027 1.00 46.59 340 ASN A N 1
ATOM 2724 C CA . ASN A 1 340 ? 7.767 15.170 -28.427 1.00 46.59 340 ASN A CA 1
ATOM 2725 C C . ASN A 1 340 ? 8.033 16.452 -29.230 1.00 46.59 340 ASN A C 1
ATOM 2727 O O . ASN A 1 340 ? 8.354 16.396 -30.418 1.00 46.59 340 ASN A O 1
ATOM 2731 N N . ARG A 1 341 ? 8.013 17.625 -28.585 1.00 37.34 341 ARG A N 1
ATOM 2732 C CA . ARG A 1 341 ? 8.725 18.809 -29.104 1.00 37.34 341 ARG A CA 1
ATOM 2733 C C . ARG A 1 341 ? 10.237 18.640 -28.900 1.00 37.34 341 ARG A C 1
ATOM 2735 O O . ARG A 1 341 ? 10.876 19.427 -28.219 1.00 37.34 341 ARG A O 1
ATOM 2742 N N . CYS A 1 342 ? 10.803 17.614 -29.526 1.00 36.22 342 CYS A N 1
ATOM 2743 C CA . CYS A 1 342 ? 12.231 17.480 -29.772 1.00 36.22 342 CYS A CA 1
ATOM 2744 C C . CYS A 1 342 ? 12.387 16.858 -31.166 1.00 36.22 342 CYS A C 1
ATOM 2746 O O . CYS A 1 342 ? 11.849 15.792 -31.428 1.00 36.22 342 CYS A O 1
ATOM 2748 N N . CYS A 1 343 ? 13.090 17.562 -32.056 1.00 32.94 343 CYS A N 1
ATOM 2749 C CA . CYS A 1 343 ? 13.240 17.296 -33.495 1.00 32.94 343 CYS A CA 1
ATOM 2750 C C . CYS A 1 343 ? 12.054 17.670 -34.406 1.00 32.94 343 CYS A C 1
ATOM 2752 O O . CYS A 1 343 ? 11.462 16.830 -35.070 1.00 32.94 343 CYS A O 1
ATOM 2754 N N . ASN A 1 344 ? 11.831 18.977 -34.583 1.00 33.75 344 ASN A N 1
ATOM 2755 C CA . ASN A 1 344 ? 11.323 19.500 -35.859 1.00 33.75 344 ASN A CA 1
ATOM 2756 C C . ASN A 1 344 ? 12.349 20.444 -36.512 1.00 33.75 344 ASN A C 1
ATOM 2758 O O . ASN A 1 344 ? 12.063 21.581 -36.882 1.00 33.75 344 ASN A O 1
ATOM 2762 N N . ARG A 1 345 ? 13.596 19.972 -36.638 1.00 36.12 345 ARG A N 1
ATOM 2763 C CA . ARG A 1 345 ? 14.570 20.540 -37.576 1.00 36.12 345 ARG A CA 1
ATOM 2764 C C . ARG A 1 345 ? 15.229 19.409 -38.358 1.00 36.12 345 ARG A C 1
ATOM 2766 O O . ARG A 1 345 ? 16.070 18.694 -37.837 1.00 36.12 345 ARG A O 1
ATOM 2773 N N . ARG A 1 346 ? 14.861 19.369 -39.643 1.00 37.53 346 ARG A N 1
ATOM 2774 C CA . ARG A 1 346 ? 15.465 18.627 -40.764 1.00 37.53 346 ARG A CA 1
ATOM 2775 C C . ARG A 1 346 ? 15.016 17.176 -40.968 1.00 37.53 346 ARG A C 1
ATOM 2777 O O . ARG A 1 346 ? 15.816 16.254 -40.960 1.00 37.53 346 ARG A O 1
ATOM 2784 N N . ARG A 1 347 ? 13.769 17.032 -41.415 1.00 39.41 347 ARG A N 1
ATOM 2785 C CA . ARG A 1 347 ? 13.496 16.292 -42.659 1.00 39.41 347 ARG A CA 1
ATOM 2786 C C . ARG A 1 347 ? 12.685 17.176 -43.605 1.00 39.41 347 ARG A C 1
ATOM 2788 O O . ARG A 1 347 ? 11.478 17.052 -43.739 1.00 39.41 347 ARG A O 1
ATOM 2795 N N . SER A 1 348 ? 13.380 18.110 -44.246 1.00 35.44 348 SER A N 1
ATOM 2796 C CA . SER A 1 348 ? 12.943 18.675 -45.519 1.00 35.44 348 SER A CA 1
ATOM 2797 C C . SER A 1 348 ? 14.164 18.894 -46.404 1.00 35.44 348 SER A C 1
ATOM 2799 O O . SER A 1 348 ? 14.937 19.833 -46.220 1.00 35.44 348 SER A O 1
ATOM 2801 N N . LYS A 1 349 ? 14.351 17.956 -47.332 1.00 37.00 349 LYS A N 1
ATOM 2802 C CA . LYS A 1 349 ? 14.650 18.154 -48.757 1.00 37.00 349 LYS A CA 1
ATOM 2803 C C . LYS A 1 349 ? 15.317 16.888 -49.296 1.00 37.00 349 LYS A C 1
ATOM 2805 O O . LYS A 1 349 ? 16.419 16.586 -48.871 1.00 37.00 349 LYS A O 1
ATOM 2810 N N . ARG A 1 350 ? 14.573 16.259 -50.214 1.00 36.25 350 ARG A N 1
ATOM 2811 C CA . ARG A 1 350 ? 14.974 15.445 -51.373 1.00 36.25 350 ARG A CA 1
ATOM 2812 C C . ARG A 1 350 ? 16.042 14.381 -51.177 1.00 36.25 350 ARG A C 1
ATOM 2814 O O . ARG A 1 350 ? 17.206 14.751 -50.937 1.00 36.25 350 ARG A O 1
#

Radius of gyration: 22.94 Å; chains: 1; bounding box: 52×48×80 Å

Organism: NCBI:txid1298598

Sequence (350 aa):
MKTWNQLFIRHGWNVQKNEGNVFDCQMETKENVEFLQKNLEALGVSYWMEGSNLILADKPVAECEWIKILDFPNRGRGEGLWFEPGQEDPKVEELDTYICGIVRQFNRLGFHTKGSCDGHGKRSPHVMVKKEKDIDQLAGMLLALGLKRVYYREQRNSYCIYLHAQKNELLDLAEKMSLIEEHWLELGLEYIKEQMFYLSLEGGLLTIPGTSGDESLVREFVKEKLQPFVDNISTDRHGNLLAEKTYNSGNGPTILLNAHLDTVVEINADRKISKIDSIWTSSEGILGADDRAGVAILLNIAESLVHSSFSGKVKYIFTIEEERGLIGARNLDDYFLWGNRCCNRRRSKR

pLDDT: mean 89.44, std 11.68, range [32.94, 97.56]

Secondary structure (DSSP, 8-state):
---HHHHHHHTT---EE-STTEEE-TTS-HHHHHHHHHHHHHTT--EEEETTEEEE-SPPPPHHHHHHHH--TTTT--SS-SS-BTTBPPPGGGS-TTTHHHHHHHHHTT--EEEEE-GGGTS--EEEE-TTS-HHHHHHHHHHTT-S--EEEE-SS-EEEE----HHHHHHHHHHHHT--TTHHHH-HHHHHHHHHHHHIIIIITTS--BTT--HHHHHHHHHHHGGG-SEEEE-TTS-EEEEEEETT--S-EEEEEEE--BSSPPPTT--EEEETTEEEESSS---HHHHHHHHHHHHHHHHHTTS---EEEEEEEES-STTTSHHHHT--HHHH-S-SS--S-----

Foldseek 3Di:
DDFPVLLCLLLAQPWPDDPDQKTFNPVPDPLQVVVVVVLCVVVVWDWDDDPRIIGTPDTDDDSVSSVVSLQDPCALPDDWDPDDFPPDQDRSRNHHRQQNSVQNLCSVLVQTWGGWDCCPVPDFTKTKTFPPDDVQLVQQLLVLLQQLGWDWDDDPGTIIITRRDDSVVSSSSSSLSVPDDNVVSVVTNVSSNVVSLVCCLQVPLQQDWAAFVRLVRVLVVLCVLLVVLFPDWDADPQGKIKTKHFADQQPDFEAEAEAERHDNDTRDNPWDWDDDPPDIDIPDDDSRVRPSVSSSVVSVCSSVRNNDPDGHMYMYIYAGNVVVPCSRVVPPDVVSVPPGPPDPDDPDDD

InterPro domains:
  IPR001261 ArgE/DapE/ACY1/CPG2/YscS, conserved site [PS00758] (255-264)
  IPR007484 Peptidase M28 [PF04389] (251-332)